Protein AF-A0A1Y2B8E2-F1 (afdb_monomer)

Structure (mmCIF, N/CA/C/O backbone):
data_AF-A0A1Y2B8E2-F1
#
_entry.id   AF-A0A1Y2B8E2-F1
#
loop_
_atom_site.group_PDB
_atom_site.id
_atom_site.type_symbol
_atom_site.label_atom_id
_atom_site.label_alt_id
_atom_site.label_comp_id
_atom_site.label_asym_id
_atom_site.label_entity_id
_atom_site.label_seq_id
_atom_site.pdbx_PDB_ins_code
_atom_site.Cartn_x
_atom_site.Cartn_y
_atom_site.Cartn_z
_atom_site.occupancy
_atom_site.B_iso_or_equiv
_atom_site.auth_seq_id
_atom_site.auth_comp_id
_atom_site.auth_asym_id
_atom_site.auth_atom_id
_atom_site.pdbx_PDB_model_num
ATOM 1 N N . MET A 1 1 ? 2.426 -4.483 -17.979 1.00 77.06 1 MET A N 1
ATOM 2 C CA . MET A 1 1 ? 3.827 -4.980 -17.983 1.00 77.06 1 MET A CA 1
ATOM 3 C C . MET A 1 1 ? 4.391 -4.950 -16.566 1.00 77.06 1 MET A C 1
ATOM 5 O O . MET A 1 1 ? 4.021 -4.059 -15.807 1.00 77.06 1 MET A O 1
ATOM 9 N N . ALA A 1 2 ? 5.244 -5.906 -16.192 1.00 77.62 2 ALA A N 1
ATOM 10 C CA . ALA A 1 2 ? 5.960 -5.897 -14.915 1.00 77.62 2 ALA A CA 1
ATOM 11 C C . ALA A 1 2 ? 7.406 -5.393 -15.076 1.00 77.62 2 ALA A C 1
ATOM 13 O O . ALA A 1 2 ? 8.174 -5.911 -15.887 1.00 77.62 2 ALA A O 1
ATOM 14 N N . VAL A 1 3 ? 7.791 -4.397 -14.280 1.00 85.12 3 VAL A N 1
ATOM 15 C CA . VAL A 1 3 ? 9.111 -3.753 -14.317 1.00 85.12 3 VAL A CA 1
ATOM 16 C C . VAL A 1 3 ? 9.899 -4.120 -13.065 1.00 85.12 3 VAL A C 1
ATOM 18 O O . VAL A 1 3 ? 9.362 -4.141 -11.959 1.00 85.12 3 VAL A O 1
ATOM 21 N N . ARG A 1 4 ? 11.190 -4.419 -13.224 1.00 84.62 4 ARG A N 1
ATOM 22 C CA . ARG A 1 4 ? 12.077 -4.726 -12.097 1.00 84.62 4 ARG A CA 1
ATOM 23 C C . ARG A 1 4 ? 12.836 -3.487 -11.648 1.00 84.62 4 ARG A C 1
ATOM 25 O O . ARG A 1 4 ? 13.385 -2.769 -12.480 1.00 84.62 4 ARG A O 1
ATOM 32 N N . THR A 1 5 ? 12.914 -3.265 -10.342 1.00 85.94 5 THR A N 1
ATOM 33 C CA . THR A 1 5 ? 13.646 -2.135 -9.757 1.00 85.94 5 THR A CA 1
ATOM 34 C C . THR A 1 5 ? 14.274 -2.508 -8.411 1.00 85.94 5 THR A C 1
ATOM 36 O O . THR A 1 5 ? 14.048 -3.600 -7.890 1.00 85.94 5 THR A O 1
ATOM 39 N N . GLN A 1 6 ? 15.127 -1.632 -7.879 1.00 84.88 6 GLN A N 1
ATOM 40 C CA . GLN A 1 6 ? 15.765 -1.771 -6.567 1.00 84.88 6 GLN A CA 1
ATOM 41 C C . GLN A 1 6 ? 15.902 -0.417 -5.877 1.00 84.88 6 GLN A C 1
ATOM 43 O O . GLN A 1 6 ? 16.178 0.595 -6.526 1.00 84.88 6 GLN A O 1
ATOM 48 N N . PHE A 1 7 ? 15.774 -0.411 -4.554 1.00 83.69 7 PHE A N 1
ATOM 49 C CA . PHE A 1 7 ? 15.960 0.770 -3.716 1.00 83.69 7 PHE A CA 1
ATOM 50 C C . PHE A 1 7 ? 17.224 0.615 -2.867 1.00 83.69 7 PHE A C 1
ATOM 52 O O . PHE A 1 7 ? 17.246 -0.221 -1.973 1.00 83.69 7 PHE A O 1
ATOM 59 N N . GLU A 1 8 ? 18.280 1.396 -3.124 1.00 80.50 8 GLU A N 1
ATOM 60 C CA . GLU A 1 8 ? 19.520 1.414 -2.313 1.00 80.50 8 GLU A CA 1
ATOM 61 C C . GLU A 1 8 ? 20.079 0.004 -1.962 1.00 80.50 8 GLU A C 1
ATOM 63 O O . GLU A 1 8 ? 20.574 -0.215 -0.859 1.00 80.50 8 GLU A O 1
ATOM 68 N N . ASN A 1 9 ? 20.020 -0.942 -2.916 1.00 82.88 9 ASN A N 1
ATOM 69 C CA . ASN A 1 9 ? 20.383 -2.376 -2.812 1.00 82.88 9 ASN A CA 1
ATOM 70 C C . ASN A 1 9 ? 19.353 -3.310 -2.149 1.00 82.88 9 ASN A C 1
ATOM 72 O O . ASN A 1 9 ? 19.646 -4.483 -1.930 1.00 82.88 9 ASN A O 1
ATOM 76 N N . SER A 1 10 ? 18.154 -2.827 -1.842 1.00 82.81 10 SER A N 1
ATOM 77 C CA . SER A 1 10 ? 17.026 -3.655 -1.420 1.00 82.81 10 SER A CA 1
ATOM 78 C C . SER A 1 10 ? 16.093 -3.949 -2.595 1.00 82.81 10 SER A C 1
ATOM 80 O O . SER A 1 10 ? 15.743 -3.060 -3.379 1.00 82.81 10 SER A O 1
ATOM 82 N N . ALA A 1 11 ? 15.661 -5.206 -2.684 1.00 82.56 11 ALA A N 1
ATOM 83 C CA . ALA A 1 11 ? 14.620 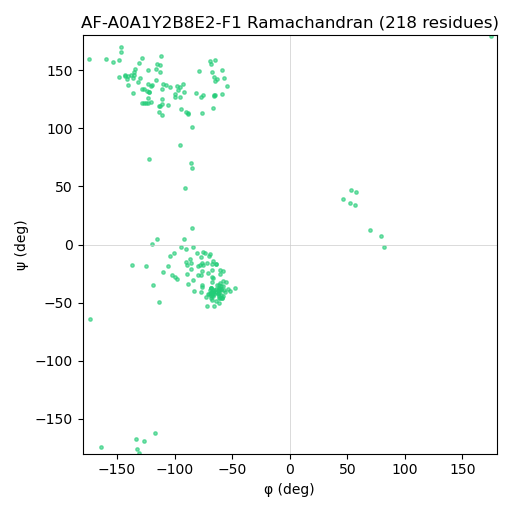-5.662 -3.599 1.00 82.56 11 ALA A CA 1
ATOM 84 C C . ALA A 1 11 ? 13.193 -5.438 -3.044 1.00 82.56 11 ALA A C 1
ATOM 86 O O . ALA A 1 11 ? 12.219 -5.710 -3.742 1.00 82.56 11 ALA A O 1
ATOM 87 N N . ASP A 1 12 ? 13.048 -4.911 -1.823 1.00 84.88 12 ASP A N 1
ATOM 88 C CA . ASP A 1 12 ? 11.760 -4.741 -1.141 1.00 84.88 12 ASP A CA 1
ATOM 89 C C . ASP A 1 12 ? 11.048 -3.436 -1.541 1.00 84.88 12 ASP A C 1
ATOM 91 O O . ASP A 1 12 ? 10.849 -2.518 -0.743 1.00 84.88 12 ASP A O 1
ATOM 95 N N . ILE A 1 13 ? 10.644 -3.343 -2.806 1.00 87.56 13 ILE A N 1
ATOM 96 C CA . ILE A 1 13 ? 10.073 -2.126 -3.407 1.00 87.56 13 ILE A CA 1
ATOM 97 C C . ILE A 1 13 ? 8.798 -1.643 -2.704 1.00 87.56 13 ILE A C 1
ATOM 99 O O . ILE A 1 13 ? 8.630 -0.441 -2.498 1.00 87.56 13 ILE A O 1
ATOM 103 N N . GLY A 1 14 ? 7.927 -2.554 -2.274 1.00 85.62 14 GLY A N 1
ATOM 104 C CA . GLY A 1 14 ? 6.689 -2.248 -1.548 1.00 85.62 14 GLY A CA 1
ATOM 105 C C . GLY A 1 14 ? 6.884 -1.729 -0.132 1.00 85.62 14 GLY A C 1
ATOM 106 O O . GLY A 1 14 ? 5.950 -1.197 0.465 1.00 85.62 14 GLY A O 1
ATOM 107 N N . VAL A 1 15 ? 8.107 -1.774 0.399 1.00 89.06 15 VAL A N 1
ATOM 108 C CA . VAL A 1 15 ? 8.435 -1.047 1.629 1.00 89.06 15 VAL A CA 1
ATOM 109 C C . VAL A 1 15 ? 8.614 0.448 1.358 1.00 89.06 15 VAL A C 1
ATOM 111 O O . VAL A 1 15 ? 8.232 1.278 2.187 1.00 89.06 15 VAL A O 1
ATOM 114 N N . PHE A 1 16 ? 9.155 0.798 0.192 1.00 91.00 16 PHE A N 1
ATOM 115 C CA . PHE A 1 16 ? 9.572 2.159 -0.157 1.00 91.00 16 PHE A CA 1
ATOM 116 C C . PHE A 1 16 ? 8.613 2.872 -1.113 1.00 91.00 16 PHE A C 1
ATOM 118 O O . PHE A 1 16 ? 8.751 4.074 -1.327 1.00 91.00 16 PHE A O 1
ATOM 125 N N . ALA A 1 17 ? 7.641 2.172 -1.688 1.00 91.38 17 ALA A N 1
ATOM 126 C CA . ALA A 1 17 ? 6.666 2.753 -2.597 1.00 91.38 17 ALA A CA 1
ATOM 127 C C . ALA A 1 17 ? 5.248 2.281 -2.272 1.00 91.38 17 ALA A C 1
ATOM 129 O O . ALA A 1 17 ? 5.036 1.170 -1.788 1.00 91.38 17 ALA A O 1
ATOM 130 N N . LYS A 1 18 ? 4.265 3.129 -2.577 1.00 92.88 18 LYS A N 1
ATOM 131 C CA . LYS A 1 18 ? 2.847 2.775 -2.585 1.00 92.88 18 LYS A CA 1
ATOM 132 C C . LYS A 1 18 ? 2.268 3.119 -3.944 1.00 92.88 18 LYS A C 1
ATOM 134 O O . LYS A 1 18 ? 2.321 4.272 -4.365 1.00 92.88 18 LYS A O 1
ATOM 139 N N . LEU A 1 19 ? 1.711 2.127 -4.621 1.00 91.88 19 LEU A N 1
ATOM 140 C CA . LEU A 1 19 ? 1.093 2.304 -5.926 1.00 91.88 19 LEU A CA 1
ATOM 141 C C . LEU A 1 19 ? -0.419 2.123 -5.806 1.00 91.88 19 LEU A C 1
ATOM 143 O O . LEU A 1 19 ? -0.878 1.172 -5.179 1.00 91.88 19 LEU A O 1
ATOM 147 N N . THR A 1 20 ? -1.173 3.040 -6.406 1.00 91.94 20 THR A N 1
ATOM 148 C CA . THR A 1 20 ? -2.630 2.951 -6.559 1.00 91.94 20 THR A CA 1
ATOM 149 C C . THR A 1 20 ? -3.013 3.239 -8.013 1.00 91.94 20 THR A C 1
ATOM 151 O O . THR A 1 20 ? -2.153 3.506 -8.858 1.00 91.94 20 THR A O 1
ATOM 154 N N . ASN A 1 21 ? -4.312 3.212 -8.309 1.00 88.44 21 ASN A N 1
ATOM 155 C CA . ASN A 1 21 ? -4.845 3.573 -9.621 1.00 88.44 21 ASN A CA 1
ATOM 156 C C . ASN A 1 21 ? -4.896 5.093 -9.882 1.00 88.44 21 ASN A C 1
ATOM 158 O O . ASN A 1 21 ? -5.167 5.497 -11.005 1.00 88.44 21 ASN A O 1
ATOM 162 N N . THR A 1 22 ? -4.687 5.965 -8.891 1.00 89.44 22 THR A N 1
ATOM 163 C CA . THR A 1 22 ? -4.777 7.430 -9.107 1.00 89.44 22 THR A CA 1
ATOM 164 C C . THR A 1 22 ? -3.538 8.197 -8.689 1.00 89.44 22 THR A C 1
ATOM 166 O O . THR A 1 22 ? -3.360 9.328 -9.128 1.00 89.44 22 THR A O 1
ATOM 169 N N . TYR A 1 23 ? -2.678 7.615 -7.860 1.00 92.94 23 TYR A N 1
ATOM 170 C CA . TYR A 1 23 ? -1.433 8.233 -7.422 1.00 92.94 23 TYR A CA 1
ATOM 171 C C . TYR A 1 23 ? -0.391 7.177 -7.058 1.00 92.94 23 TYR A C 1
ATOM 173 O O . TYR A 1 23 ? -0.711 6.038 -6.701 1.00 92.94 23 TYR A O 1
ATOM 181 N N . CYS A 1 24 ? 0.874 7.576 -7.101 1.00 92.88 24 CYS A N 1
ATOM 182 C CA . CYS A 1 24 ? 1.982 6.782 -6.602 1.00 92.88 24 CYS A CA 1
ATOM 183 C C . CYS A 1 24 ? 2.762 7.592 -5.566 1.00 92.88 24 CYS A C 1
ATOM 185 O O . CYS A 1 24 ? 3.091 8.752 -5.794 1.00 92.88 24 CYS A O 1
ATOM 187 N N . LEU A 1 25 ? 3.054 6.984 -4.421 1.00 92.88 25 LEU A N 1
ATOM 188 C CA . LEU A 1 25 ? 3.949 7.541 -3.417 1.00 92.88 25 LEU A CA 1
ATOM 189 C C . LEU A 1 25 ? 5.279 6.803 -3.494 1.00 92.88 25 LEU A C 1
ATOM 191 O O . LEU A 1 25 ? 5.303 5.572 -3.534 1.00 92.88 25 LEU A O 1
ATOM 195 N N . THR A 1 26 ? 6.381 7.537 -3.446 1.00 91.94 26 THR A N 1
ATOM 196 C CA . THR A 1 26 ? 7.730 6.966 -3.391 1.00 91.94 26 THR A CA 1
ATOM 197 C C . THR A 1 26 ? 8.541 7.634 -2.279 1.00 91.94 26 THR A C 1
ATOM 199 O O . THR A 1 26 ? 8.420 8.831 -2.006 1.00 91.94 26 THR A O 1
ATOM 202 N N . ALA A 1 27 ? 9.324 6.829 -1.564 1.00 91.31 27 ALA A N 1
ATOM 203 C CA . ALA A 1 27 ? 10.158 7.275 -0.456 1.00 91.31 27 ALA A CA 1
ATOM 204 C C . ALA A 1 27 ? 11.285 8.171 -0.940 1.00 91.31 27 ALA A C 1
ATOM 206 O O . ALA A 1 27 ? 11.819 7.887 -2.001 1.00 91.31 27 ALA A O 1
ATOM 207 N N . LEU A 1 28 ? 11.737 9.143 -0.140 1.00 87.50 28 LEU A N 1
ATOM 208 C CA . LEU A 1 28 ? 12.987 9.876 -0.399 1.00 87.50 28 LEU A CA 1
ATOM 209 C C . LEU A 1 28 ? 14.219 8.932 -0.449 1.00 87.50 28 LEU A C 1
ATOM 211 O O . LEU A 1 28 ? 14.431 8.128 0.456 1.00 87.50 28 LEU A O 1
ATOM 215 N N . ALA A 1 29 ? 15.034 9.038 -1.495 1.00 77.69 29 ALA A N 1
ATOM 216 C CA . ALA A 1 29 ? 16.092 8.127 -1.905 1.00 77.69 29 ALA A CA 1
ATOM 217 C C . ALA A 1 29 ? 17.290 8.958 -2.333 1.00 77.69 29 ALA A C 1
ATOM 219 O O . ALA A 1 29 ? 17.152 10.027 -2.933 1.00 77.69 29 ALA A O 1
ATOM 220 N N . SER A 1 30 ? 18.477 8.434 -2.062 1.00 72.38 30 SER A N 1
ATOM 221 C CA . SER A 1 30 ? 19.725 9.134 -2.368 1.00 72.38 30 SER A CA 1
ATOM 222 C C . SER A 1 30 ? 20.064 9.096 -3.864 1.00 72.38 30 SER A C 1
ATOM 224 O O . SER A 1 30 ? 20.882 9.881 -4.337 1.00 72.38 30 SER A O 1
ATOM 226 N N . SER A 1 31 ? 19.449 8.176 -4.616 1.00 75.69 31 SER A N 1
ATOM 227 C CA . SER A 1 31 ? 19.695 7.952 -6.042 1.00 75.69 31 SER A CA 1
ATOM 228 C C . SER A 1 31 ? 18.436 8.169 -6.876 1.00 75.69 31 SER A C 1
ATOM 230 O O . SER A 1 31 ? 17.379 7.639 -6.535 1.00 75.69 31 SER A O 1
ATOM 232 N N . SER A 1 32 ? 18.574 8.832 -8.026 1.00 76.69 32 SER A N 1
ATOM 233 C CA . SER A 1 32 ? 17.469 9.045 -8.970 1.00 76.69 32 SER A CA 1
ATOM 234 C C . SER A 1 32 ? 16.980 7.760 -9.642 1.00 76.69 32 SER A C 1
ATOM 236 O O . SER A 1 32 ? 15.834 7.707 -10.064 1.00 76.69 32 SER A O 1
ATOM 238 N N . ASN A 1 33 ? 17.813 6.712 -9.695 1.00 82.00 33 ASN A N 1
ATOM 239 C CA . ASN A 1 33 ? 17.516 5.458 -10.398 1.00 82.00 33 ASN A CA 1
ATOM 240 C C . ASN A 1 33 ? 16.165 4.848 -10.013 1.00 82.00 33 ASN A C 1
ATOM 242 O O . ASN A 1 33 ? 15.461 4.346 -10.881 1.00 82.00 33 ASN A O 1
ATOM 246 N N . PHE A 1 34 ? 15.807 4.893 -8.728 1.00 82.31 34 PHE A N 1
ATOM 247 C CA . PHE A 1 34 ? 14.543 4.338 -8.257 1.00 82.31 34 PHE A CA 1
ATOM 248 C C . PHE A 1 34 ? 13.357 5.114 -8.834 1.00 82.31 34 PHE A C 1
ATOM 250 O O . PHE A 1 34 ? 12.502 4.524 -9.484 1.00 82.31 34 PHE A O 1
ATOM 257 N N . TYR A 1 35 ? 13.340 6.438 -8.679 1.00 82.69 35 TYR A N 1
ATOM 258 C CA . TYR A 1 35 ? 12.236 7.276 -9.155 1.00 82.69 35 TYR A CA 1
ATOM 259 C C . TYR A 1 35 ? 12.141 7.351 -10.657 1.00 82.69 35 TYR A C 1
ATOM 261 O O . TYR A 1 35 ? 11.036 7.329 -11.174 1.00 82.69 35 TYR A O 1
ATOM 269 N N . SER A 1 36 ? 13.275 7.392 -11.359 1.00 86.38 36 SER A N 1
ATOM 270 C CA . SER A 1 36 ? 13.279 7.462 -12.817 1.00 86.38 36 SER A CA 1
ATOM 271 C C . SER A 1 36 ? 12.544 6.276 -13.439 1.00 86.38 36 SER A C 1
ATOM 273 O O . SER A 1 36 ? 11.917 6.447 -14.475 1.00 86.38 36 SER A O 1
ATOM 275 N N . VAL A 1 37 ? 12.561 5.100 -12.798 1.00 88.56 37 VAL A N 1
ATOM 276 C CA . VAL A 1 37 ? 11.788 3.931 -13.247 1.00 88.56 37 VAL A CA 1
ATOM 277 C C . VAL A 1 37 ? 10.283 4.137 -13.048 1.00 88.56 37 VAL A C 1
ATOM 279 O O . VAL A 1 37 ? 9.506 3.818 -13.942 1.00 88.56 37 VAL A O 1
ATOM 282 N N . PHE A 1 38 ? 9.859 4.697 -11.911 1.00 87.38 38 PHE A N 1
ATOM 283 C CA . PHE A 1 38 ? 8.446 5.012 -11.675 1.00 87.38 38 PHE A CA 1
ATOM 284 C C . PHE A 1 38 ? 7.965 6.145 -12.584 1.00 87.38 38 PHE A C 1
ATOM 286 O O . PHE A 1 38 ? 6.919 6.023 -13.205 1.00 87.38 38 PHE A O 1
ATOM 293 N N . GLU A 1 39 ? 8.728 7.229 -12.704 1.00 87.12 39 GLU A N 1
ATOM 294 C CA . GLU A 1 39 ? 8.391 8.372 -13.552 1.00 87.12 39 GLU A CA 1
ATOM 295 C C . GLU A 1 39 ? 8.346 7.988 -15.033 1.00 87.12 39 GLU A C 1
ATOM 297 O O . GLU A 1 39 ? 7.420 8.404 -15.723 1.00 87.12 39 GLU A O 1
ATOM 302 N N . ALA A 1 40 ? 9.275 7.160 -15.522 1.00 88.12 40 ALA A N 1
ATOM 303 C CA . ALA A 1 40 ? 9.280 6.724 -16.920 1.00 88.12 40 ALA A CA 1
ATOM 304 C C . ALA A 1 40 ? 7.982 6.010 -17.326 1.00 88.12 40 ALA A C 1
ATOM 306 O O . ALA A 1 40 ? 7.522 6.177 -18.450 1.00 88.12 40 ALA A O 1
ATOM 307 N N . GLU A 1 41 ? 7.385 5.246 -16.411 1.00 85.81 41 GLU A N 1
ATOM 308 C CA . GLU A 1 41 ? 6.190 4.449 -16.696 1.00 85.81 41 GLU A CA 1
ATOM 309 C C . GLU A 1 41 ? 4.880 5.130 -16.266 1.00 85.81 41 GLU A C 1
ATOM 311 O O . GLU A 1 41 ? 3.825 4.875 -16.849 1.00 85.81 41 GLU A O 1
ATOM 316 N N . LEU A 1 42 ? 4.920 5.969 -15.224 1.00 86.31 42 LEU A N 1
ATOM 317 C CA . LEU A 1 42 ? 3.724 6.508 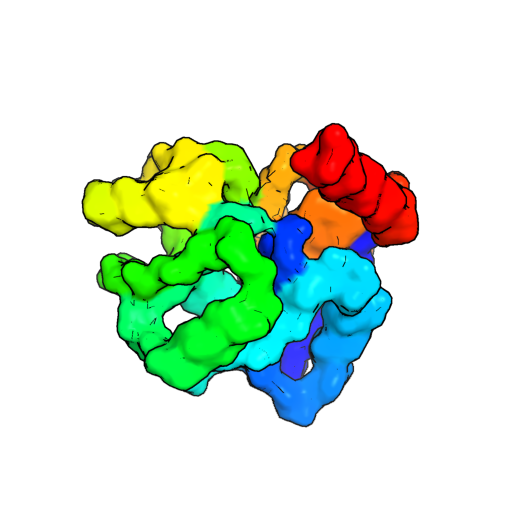-14.570 1.00 86.31 42 LEU A CA 1
ATOM 318 C C . LEU A 1 42 ? 3.493 7.999 -14.800 1.00 86.31 42 LEU A C 1
ATOM 320 O O . LEU A 1 42 ? 2.348 8.426 -14.667 1.00 86.31 42 LEU A O 1
ATOM 324 N N . SER A 1 43 ? 4.524 8.790 -15.119 1.00 80.06 43 SER A N 1
ATOM 325 C CA . SER A 1 43 ? 4.425 10.264 -15.106 1.00 80.06 43 SER A CA 1
ATOM 326 C C . SER A 1 43 ? 3.379 10.832 -16.068 1.00 80.06 43 SER A C 1
ATOM 328 O O . SER A 1 43 ? 2.845 11.911 -15.821 1.00 80.06 43 SER A O 1
ATOM 330 N N . GLU A 1 44 ? 3.044 10.102 -17.134 1.00 80.75 44 GLU A N 1
ATOM 331 C CA . GLU A 1 44 ? 2.001 10.492 -18.087 1.00 80.75 44 GLU A CA 1
ATOM 332 C C . GLU A 1 44 ? 0.573 10.197 -17.586 1.00 80.75 44 GLU A C 1
ATOM 334 O O . GLU A 1 44 ? -0.383 10.767 -18.111 1.00 80.75 44 GLU A O 1
ATOM 339 N N . VAL A 1 45 ? 0.412 9.318 -16.586 1.00 83.50 45 VAL A N 1
ATOM 340 C CA . VAL A 1 45 ? -0.894 8.776 -16.152 1.00 83.50 45 VAL A CA 1
ATOM 341 C C . VAL A 1 45 ? -1.275 9.224 -14.749 1.00 83.50 45 VAL A C 1
ATOM 343 O O . VAL A 1 45 ? -2.401 9.665 -14.525 1.00 83.50 45 VAL A O 1
ATOM 346 N N . ILE A 1 46 ? -0.354 9.089 -13.791 1.00 89.31 46 ILE A N 1
ATOM 347 C CA . ILE A 1 46 ? -0.600 9.369 -12.376 1.00 89.31 46 ILE A CA 1
ATOM 348 C C . ILE A 1 46 ? 0.556 10.175 -11.770 1.00 89.31 46 ILE A C 1
ATOM 350 O O . ILE A 1 46 ? 1.717 9.959 -12.122 1.00 89.31 46 ILE A O 1
ATOM 354 N N . PRO A 1 47 ? 0.275 11.084 -10.820 1.00 90.94 47 PRO A N 1
ATOM 355 C CA . PRO A 1 47 ? 1.319 11.811 -10.117 1.00 90.94 47 PRO A CA 1
ATOM 356 C C . PRO A 1 47 ? 2.165 10.857 -9.265 1.00 90.94 47 PRO A C 1
ATOM 358 O O . PRO A 1 47 ? 1.638 10.095 -8.446 1.00 90.94 47 PRO A O 1
ATOM 361 N N . VAL A 1 48 ? 3.484 10.940 -9.441 1.00 90.50 48 VAL A N 1
ATOM 362 C CA . VAL A 1 48 ? 4.482 10.302 -8.575 1.00 90.50 48 VAL A CA 1
ATOM 363 C C . VAL A 1 48 ? 4.922 11.328 -7.534 1.00 90.50 48 VAL A C 1
ATOM 365 O O . VAL A 1 48 ? 5.462 12.380 -7.870 1.00 90.50 48 VAL A O 1
ATOM 368 N N . ILE A 1 49 ? 4.645 11.048 -6.262 1.00 92.06 49 ILE A N 1
ATOM 369 C CA . ILE A 1 49 ? 4.837 11.984 -5.153 1.00 9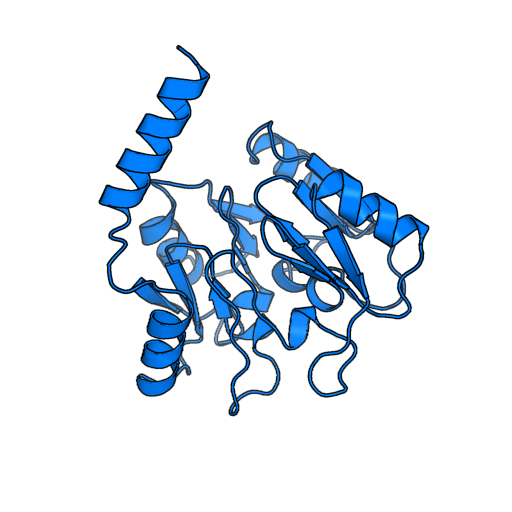2.06 49 ILE A CA 1
ATOM 370 C C . ILE A 1 49 ? 5.973 11.485 -4.267 1.00 92.06 49 ILE A C 1
ATOM 372 O O . ILE A 1 49 ? 5.903 10.400 -3.685 1.00 92.06 49 ILE A O 1
ATOM 376 N N . HIS A 1 50 ? 7.000 12.318 -4.136 1.00 91.88 50 HIS A N 1
ATOM 377 C CA . HIS A 1 50 ? 8.175 12.061 -3.315 1.00 91.88 50 HIS A CA 1
ATOM 378 C C . HIS A 1 50 ? 7.938 12.548 -1.892 1.00 91.88 50 HIS A C 1
ATOM 380 O O . HIS A 1 50 ? 7.840 13.750 -1.652 1.00 91.88 50 HIS A O 1
ATOM 386 N N . THR A 1 51 ? 7.854 11.634 -0.929 1.00 92.50 51 THR A N 1
ATOM 387 C CA . THR A 1 51 ? 7.531 12.021 0.445 1.00 92.50 51 THR A CA 1
ATOM 388 C C . THR A 1 51 ? 8.211 11.145 1.488 1.00 92.50 51 THR A C 1
ATOM 390 O O . THR A 1 51 ? 8.740 10.067 1.203 1.00 92.50 51 THR A O 1
ATOM 393 N N . THR A 1 52 ? 8.192 11.629 2.722 1.00 93.81 52 THR A N 1
ATOM 394 C CA . THR A 1 52 ? 8.459 10.840 3.920 1.00 93.81 52 THR A CA 1
ATOM 395 C C . THR A 1 52 ? 7.175 10.735 4.718 1.00 93.81 52 THR A C 1
ATOM 397 O O . THR A 1 52 ? 6.288 11.580 4.613 1.00 93.81 52 THR A O 1
ATOM 400 N N . ILE A 1 53 ? 7.065 9.676 5.511 1.00 92.56 53 ILE A N 1
ATOM 401 C CA . ILE A 1 53 ? 5.965 9.517 6.457 1.00 92.56 53 ILE A CA 1
ATOM 402 C C . ILE A 1 53 ? 6.587 9.338 7.833 1.00 92.56 53 ILE A C 1
ATOM 404 O O . ILE A 1 53 ? 7.403 8.430 8.034 1.00 92.56 53 ILE A O 1
ATOM 408 N N . ALA A 1 54 ? 6.231 10.228 8.760 1.00 90.94 54 ALA A N 1
ATOM 409 C CA . ALA A 1 54 ? 6.799 10.276 10.105 1.00 90.94 54 ALA A CA 1
ATOM 410 C C . ALA A 1 54 ? 8.336 10.424 10.098 1.00 90.94 54 ALA A C 1
ATOM 412 O O . ALA A 1 54 ? 9.031 9.838 10.929 1.00 90.94 54 ALA A O 1
ATOM 413 N N . GLY A 1 55 ? 8.885 11.155 9.119 1.00 89.62 55 GLY A N 1
ATOM 414 C CA . GLY A 1 55 ? 10.330 11.328 8.941 1.00 89.62 55 GLY A CA 1
ATOM 415 C C . GLY A 1 55 ? 11.071 10.066 8.483 1.00 89.62 55 GLY A C 1
ATOM 416 O O . GLY A 1 55 ? 12.300 10.021 8.528 1.00 89.62 55 GLY A O 1
ATOM 417 N N . THR A 1 56 ? 10.350 9.030 8.047 1.00 91.31 56 THR A N 1
ATOM 418 C CA . THR A 1 56 ? 10.940 7.770 7.585 1.00 91.31 56 THR A CA 1
ATOM 419 C C . THR A 1 56 ? 10.744 7.551 6.086 1.00 91.31 56 THR A C 1
ATOM 421 O O . THR A 1 56 ? 9.882 8.151 5.441 1.00 91.31 56 THR A O 1
ATOM 424 N N . ARG A 1 57 ? 11.557 6.642 5.538 1.00 90.56 57 ARG A N 1
ATOM 425 C CA . ARG A 1 57 ? 11.552 6.242 4.123 1.00 90.56 57 ARG A CA 1
ATOM 426 C C . ARG A 1 57 ? 10.699 4.997 3.851 1.00 90.56 57 ARG A C 1
ATOM 428 O O . ARG A 1 57 ? 10.575 4.580 2.713 1.00 90.56 57 ARG A O 1
ATOM 435 N N . ILE A 1 58 ? 10.095 4.385 4.865 1.00 91.44 58 ILE A N 1
ATOM 436 C CA . ILE A 1 58 ? 9.337 3.128 4.718 1.00 91.44 58 ILE A CA 1
ATOM 437 C C . ILE A 1 58 ? 7.855 3.390 4.420 1.00 91.44 58 ILE A C 1
ATOM 439 O O . ILE A 1 58 ? 6.955 2.857 5.074 1.00 91.44 58 ILE A O 1
ATOM 443 N N . ILE A 1 59 ? 7.596 4.271 3.453 1.00 92.44 59 ILE A N 1
ATOM 444 C CA . ILE A 1 59 ? 6.258 4.815 3.219 1.00 92.44 59 ILE A CA 1
ATOM 445 C C . ILE A 1 59 ? 5.237 3.731 2.856 1.00 92.44 59 ILE A C 1
ATOM 447 O O . ILE A 1 59 ? 4.118 3.787 3.350 1.00 92.44 59 ILE A O 1
ATOM 451 N N . GLY A 1 60 ? 5.623 2.707 2.087 1.00 89.50 60 GLY A N 1
ATOM 452 C CA . GLY A 1 60 ? 4.701 1.687 1.585 1.00 89.50 60 GLY A CA 1
ATOM 453 C C . GLY A 1 60 ? 4.142 0.799 2.695 1.00 89.50 60 GLY A C 1
ATOM 454 O O . GLY A 1 60 ? 2.996 0.353 2.617 1.00 89.50 60 GLY A O 1
ATOM 455 N N . ARG A 1 61 ? 4.910 0.634 3.783 1.00 90.50 61 ARG A N 1
ATOM 456 C CA . ARG A 1 61 ? 4.457 -0.045 5.006 1.00 90.50 61 ARG A CA 1
ATOM 457 C C . ARG A 1 61 ? 3.697 0.852 5.958 1.00 90.50 61 ARG A C 1
ATOM 459 O O . ARG A 1 61 ? 2.853 0.363 6.702 1.00 90.50 61 ARG A O 1
ATOM 466 N N . LEU A 1 62 ? 4.015 2.141 5.988 1.00 93.06 62 LEU A N 1
ATOM 467 C CA . LEU A 1 62 ? 3.360 3.074 6.897 1.00 93.06 62 LEU A CA 1
ATOM 468 C C . LEU A 1 62 ? 1.995 3.526 6.395 1.00 93.06 62 LEU A C 1
ATOM 470 O O . LEU A 1 62 ? 1.157 3.858 7.226 1.00 93.06 62 LEU A O 1
ATOM 474 N N . CYS A 1 63 ? 1.754 3.516 5.083 1.00 92.88 63 CYS A N 1
ATOM 475 C CA . CYS A 1 63 ? 0.488 3.944 4.505 1.00 92.88 63 CYS A CA 1
ATOM 476 C C . CYS A 1 63 ? -0.273 2.819 3.789 1.00 92.88 63 CYS A C 1
ATOM 478 O O . CYS A 1 63 ? 0.280 1.867 3.226 1.00 92.88 63 CYS A O 1
ATOM 480 N N . ALA A 1 64 ? -1.593 2.963 3.785 1.00 93.12 64 ALA A N 1
ATOM 481 C CA . ALA A 1 64 ? -2.511 2.152 3.002 1.00 93.12 64 ALA A CA 1
ATOM 482 C C . ALA A 1 64 ? -3.452 3.086 2.247 1.00 93.12 64 ALA A C 1
ATOM 484 O O . ALA A 1 64 ? -3.805 4.147 2.752 1.00 93.12 64 ALA A O 1
ATOM 485 N N . GLY A 1 65 ? -3.824 2.739 1.023 1.00 93.06 65 GLY A N 1
ATOM 486 C CA . GLY A 1 65 ? -4.651 3.617 0.214 1.00 93.06 65 GLY A CA 1
ATOM 487 C C . GLY A 1 65 ? -5.069 2.968 -1.088 1.00 93.06 65 GLY A C 1
ATOM 488 O O . GLY A 1 65 ? -4.440 2.012 -1.544 1.00 93.06 65 GLY A O 1
ATOM 489 N N . ASN A 1 66 ? -6.131 3.512 -1.656 1.00 93.00 66 ASN A N 1
ATOM 490 C CA . ASN A 1 66 ? -6.714 3.110 -2.926 1.00 93.00 66 ASN A CA 1
ATOM 491 C C . ASN A 1 66 ? -6.990 4.364 -3.770 1.00 93.00 66 ASN A C 1
ATOM 493 O O . ASN A 1 66 ? -6.535 5.457 -3.433 1.00 93.00 66 ASN A O 1
ATOM 497 N N . ARG A 1 67 ? -7.757 4.250 -4.859 1.00 91.62 67 ARG A N 1
ATOM 498 C CA . ARG A 1 67 ? -8.054 5.418 -5.703 1.00 91.62 67 ARG A CA 1
ATOM 499 C C . ARG A 1 67 ? -8.800 6.561 -4.995 1.00 91.62 67 ARG A C 1
ATOM 501 O O . ARG A 1 67 ? -8.789 7.683 -5.507 1.00 91.62 67 ARG A O 1
ATOM 508 N N . HIS A 1 68 ? -9.497 6.267 -3.895 1.00 92.56 68 HIS A N 1
ATOM 509 C CA . HIS A 1 68 ? -10.421 7.165 -3.199 1.00 92.56 68 HIS A CA 1
ATOM 510 C C . HIS A 1 68 ? -9.809 7.828 -1.966 1.00 92.56 68 HIS A C 1
ATOM 512 O O . HIS A 1 68 ? -10.211 8.939 -1.619 1.00 92.56 68 HIS A O 1
ATOM 518 N N . GLY A 1 69 ? -8.841 7.185 -1.315 1.00 93.88 69 GLY A N 1
ATOM 519 C CA . GLY A 1 69 ? -8.279 7.705 -0.079 1.00 93.88 69 GLY A CA 1
ATOM 520 C C . GLY A 1 69 ? -6.908 7.149 0.277 1.00 93.88 69 GLY A C 1
ATOM 521 O O . GLY A 1 69 ? -6.500 6.081 -0.176 1.00 93.88 69 GLY A O 1
ATOM 522 N N . LEU A 1 70 ? -6.215 7.898 1.131 1.00 95.50 70 LEU A N 1
ATOM 523 C CA . LEU A 1 70 ? -4.907 7.584 1.681 1.00 95.50 70 LEU A CA 1
ATOM 524 C C . LEU A 1 70 ? -4.955 7.665 3.209 1.00 95.50 70 LEU A C 1
ATOM 526 O O . LEU A 1 70 ? -5.220 8.718 3.793 1.00 95.50 70 LEU A O 1
ATOM 530 N N . LEU A 1 71 ? -4.621 6.555 3.852 1.00 94.88 71 LEU A N 1
ATOM 531 C CA . LEU A 1 71 ? -4.465 6.439 5.292 1.00 94.88 71 LEU A CA 1
ATOM 532 C C . LEU A 1 71 ? -2.995 6.611 5.656 1.00 94.88 71 LEU A C 1
ATOM 534 O O . LEU A 1 71 ? -2.119 5.912 5.135 1.00 94.88 71 LEU A O 1
ATOM 538 N N . VAL A 1 72 ? -2.735 7.535 6.572 1.00 94.81 72 VAL A N 1
ATOM 539 C CA . VAL A 1 72 ? -1.400 7.826 7.098 1.00 94.81 72 VAL A CA 1
ATOM 540 C C . VAL A 1 72 ? -1.395 7.669 8.621 1.00 94.81 72 VAL A C 1
ATOM 542 O O . VAL A 1 72 ? -2.424 7.892 9.261 1.00 94.81 72 VAL A O 1
ATOM 545 N N . PRO A 1 73 ? -0.267 7.289 9.242 1.00 94.62 73 PRO A N 1
ATOM 546 C CA . PRO A 1 73 ? -0.210 7.126 10.687 1.00 94.62 73 PRO A CA 1
ATOM 547 C C . PRO A 1 73 ? -0.340 8.479 11.397 1.00 94.62 73 PRO A C 1
ATOM 549 O O . PRO A 1 73 ? 0.030 9.526 10.851 1.00 94.62 73 PRO A O 1
ATOM 552 N N . SER A 1 74 ? -0.801 8.461 12.647 1.00 92.69 74 SER A N 1
ATOM 553 C CA . SER A 1 74 ? -0.900 9.651 13.509 1.00 92.69 74 SER A CA 1
ATOM 554 C C . SER A 1 74 ? 0.440 10.371 13.731 1.00 92.69 74 SER A C 1
ATOM 556 O O . SER A 1 74 ? 0.456 11.571 13.990 1.00 92.69 74 SER A O 1
ATOM 558 N N . THR A 1 75 ? 1.565 9.671 13.558 1.00 93.44 75 THR A N 1
ATOM 559 C CA . THR A 1 75 ? 2.934 10.205 13.651 1.00 93.44 75 THR A CA 1
ATOM 560 C C . THR A 1 75 ? 3.372 11.038 12.440 1.00 93.44 75 THR A C 1
ATOM 562 O O . THR A 1 75 ? 4.453 11.626 12.462 1.00 93.44 75 THR A O 1
ATOM 565 N N . THR A 1 76 ? 2.560 11.103 11.382 1.00 94.44 76 THR A N 1
ATOM 566 C CA . THR A 1 76 ? 2.854 11.898 10.180 1.00 94.44 76 THR A CA 1
ATOM 567 C C . THR A 1 76 ? 2.849 13.386 10.507 1.00 94.44 76 THR A C 1
ATOM 569 O O . THR A 1 76 ? 1.869 13.903 11.045 1.00 94.44 76 THR A O 1
ATOM 572 N N . THR A 1 77 ? 3.905 14.104 10.128 1.00 95.19 77 THR A N 1
ATOM 573 C CA . THR A 1 77 ? 4.033 15.537 10.425 1.00 95.19 77 THR A CA 1
ATOM 574 C C . THR A 1 77 ? 3.033 16.379 9.624 1.00 95.19 77 THR A C 1
ATOM 576 O O . THR A 1 77 ? 2.526 15.963 8.580 1.00 95.19 77 THR A O 1
ATOM 579 N N . ASP A 1 78 ? 2.726 17.590 10.094 1.00 93.81 78 ASP A N 1
ATOM 580 C CA . ASP A 1 78 ? 1.835 18.508 9.365 1.00 93.81 78 ASP A CA 1
ATOM 581 C C . ASP A 1 78 ? 2.447 18.996 8.047 1.00 93.81 78 ASP A C 1
ATOM 583 O O . ASP A 1 78 ? 1.719 19.237 7.087 1.00 93.81 78 ASP A O 1
ATOM 587 N N . GLN A 1 79 ? 3.779 19.082 7.971 1.00 94.19 79 GLN A N 1
ATOM 588 C CA . GLN A 1 79 ? 4.488 19.435 6.739 1.00 94.19 79 GLN A CA 1
ATOM 589 C C . GLN A 1 79 ? 4.341 18.344 5.672 1.00 94.19 79 GLN A C 1
ATOM 591 O O . GLN A 1 79 ? 3.985 18.653 4.535 1.00 94.19 79 GLN A O 1
ATOM 596 N N . GLU A 1 80 ? 4.553 17.076 6.041 1.00 94.44 80 GLU A N 1
ATOM 597 C CA . GLU A 1 80 ? 4.337 15.928 5.146 1.00 94.44 80 GLU A CA 1
ATOM 598 C C . GLU A 1 80 ? 2.878 15.867 4.686 1.00 94.44 80 GLU A C 1
ATOM 600 O O . GLU A 1 80 ? 2.596 15.705 3.500 1.00 94.44 80 GLU A O 1
ATOM 605 N N . LEU A 1 81 ? 1.935 16.075 5.609 1.00 93.25 81 LEU A N 1
ATOM 606 C CA . LEU A 1 81 ? 0.516 16.024 5.284 1.00 93.25 81 LEU A CA 1
ATOM 607 C C . LEU A 1 81 ? 0.102 17.169 4.349 1.00 93.25 81 LEU A C 1
ATOM 609 O O . LEU A 1 81 ? -0.645 16.945 3.396 1.00 93.25 81 LEU A O 1
ATOM 613 N N . GLN A 1 82 ? 0.610 18.384 4.566 1.00 93.81 82 GLN A N 1
ATOM 614 C CA . GLN A 1 82 ? 0.361 19.502 3.657 1.00 93.81 82 GLN A CA 1
ATOM 615 C C . GLN A 1 82 ? 0.973 19.253 2.273 1.00 93.81 82 GLN A C 1
ATOM 617 O O . GLN A 1 82 ? 0.343 19.560 1.262 1.00 93.81 82 GLN A O 1
ATOM 622 N N . HIS A 1 83 ? 2.171 18.667 2.212 1.00 94.12 83 HIS A N 1
ATOM 623 C CA . HIS A 1 83 ? 2.803 18.287 0.952 1.00 94.12 83 HIS A CA 1
ATOM 624 C C . HIS A 1 83 ? 1.964 17.259 0.177 1.00 94.12 83 HIS A C 1
ATOM 626 O O . HIS A 1 83 ? 1.729 17.437 -1.021 1.00 94.12 83 HIS A O 1
ATOM 632 N N . LEU A 1 84 ? 1.445 16.238 0.867 1.00 93.44 84 LEU A N 1
ATOM 633 C CA . LEU A 1 84 ? 0.535 15.251 0.287 1.00 93.44 84 LEU A CA 1
ATOM 634 C C . LEU A 1 84 ? -0.752 15.902 -0.229 1.00 93.44 84 LEU A C 1
ATOM 636 O O . LEU A 1 84 ? -1.133 15.656 -1.367 1.00 93.44 84 LEU A O 1
ATOM 640 N N . ARG A 1 85 ? -1.383 16.787 0.553 1.00 91.50 85 ARG A N 1
ATOM 641 C CA . ARG A 1 85 ? -2.597 17.517 0.135 1.00 91.50 85 ARG A CA 1
ATOM 642 C C . ARG A 1 85 ? -2.391 18.376 -1.109 1.00 91.50 85 ARG A C 1
ATOM 644 O O . ARG A 1 85 ? -3.311 18.509 -1.904 1.00 91.50 85 ARG A O 1
ATOM 651 N N . ASN A 1 86 ? -1.210 18.967 -1.263 1.00 93.19 86 ASN A N 1
ATOM 652 C CA . ASN A 1 86 ? -0.898 19.806 -2.418 1.00 93.19 86 ASN A CA 1
ATOM 653 C C . ASN A 1 86 ? -0.606 18.984 -3.683 1.00 93.19 86 ASN A C 1
ATOM 655 O O . ASN A 1 86 ? -0.766 19.501 -4.785 1.00 93.19 86 ASN A O 1
ATOM 659 N N . SER A 1 87 ? -0.138 17.743 -3.521 1.00 92.62 87 SER A N 1
ATOM 660 C CA . SER A 1 87 ? 0.352 16.907 -4.625 1.00 92.62 87 SER A CA 1
ATOM 661 C C . SER A 1 87 ? -0.659 15.845 -5.069 1.00 92.62 87 SER A C 1
ATOM 663 O O . SER A 1 87 ? -0.618 15.398 -6.213 1.00 92.62 87 SER A O 1
ATOM 665 N N . LEU A 1 88 ? -1.556 15.420 -4.175 1.00 92.00 88 LEU A N 1
ATOM 666 C CA . LEU A 1 88 ? -2.591 14.435 -4.472 1.00 92.00 88 LEU A CA 1
ATOM 667 C C . LEU A 1 88 ? -3.774 15.062 -5.225 1.00 92.00 88 LEU A C 1
ATOM 669 O O . LEU A 1 88 ? -4.118 16.223 -4.989 1.00 92.00 88 LEU A O 1
ATOM 673 N N . PRO A 1 89 ? -4.453 14.288 -6.092 1.00 90.38 89 PRO A N 1
ATOM 674 C CA . PRO A 1 89 ? -5.702 14.721 -6.702 1.00 90.38 89 PRO A CA 1
ATOM 675 C C . PRO A 1 89 ? -6.758 15.072 -5.635 1.00 90.38 89 PRO A C 1
ATOM 677 O O . PRO A 1 89 ? -6.874 14.356 -4.639 1.00 90.38 89 PRO A O 1
ATOM 680 N N . PRO A 1 90 ? -7.600 16.099 -5.853 1.00 84.56 90 PRO A N 1
ATOM 681 C CA . PRO A 1 90 ? -8.545 16.602 -4.845 1.00 84.56 90 PRO A CA 1
ATOM 682 C C . PRO A 1 90 ? -9.628 15.590 -4.438 1.00 84.56 90 PRO A C 1
ATOM 684 O O . PRO A 1 90 ? -10.284 15.755 -3.416 1.00 84.56 90 PRO A O 1
ATOM 687 N N . GLN A 1 91 ? -9.818 14.541 -5.238 1.00 88.75 91 GLN A N 1
ATOM 688 C CA . GLN A 1 91 ? -10.742 13.439 -4.966 1.00 88.75 91 GLN A CA 1
ATOM 689 C C . GLN A 1 91 ? -10.235 12.445 -3.909 1.00 88.75 91 GLN A C 1
ATOM 691 O O . GLN A 1 91 ? -11.030 11.646 -3.421 1.00 88.75 91 GLN A O 1
ATOM 696 N N . VAL A 1 92 ? -8.937 12.468 -3.584 1.00 92.75 92 VAL A N 1
ATOM 697 C CA . VAL A 1 92 ? -8.316 11.532 -2.639 1.00 92.75 92 VAL A CA 1
ATOM 698 C C . VAL A 1 92 ? -8.419 12.094 -1.223 1.00 92.75 92 VAL A C 1
ATOM 700 O O . VAL A 1 92 ? -7.789 13.100 -0.893 1.00 92.75 92 VAL A O 1
ATOM 703 N N . ALA A 1 93 ? -9.194 11.434 -0.365 1.00 93.44 93 ALA A N 1
ATOM 704 C CA . ALA A 1 93 ? -9.310 11.806 1.041 1.00 93.44 93 ALA A CA 1
ATOM 705 C C . ALA A 1 93 ? -8.080 11.334 1.830 1.00 93.44 93 ALA A C 1
ATOM 707 O O . ALA A 1 93 ? -7.734 10.157 1.801 1.00 93.44 93 ALA A O 1
ATOM 708 N N . ILE A 1 94 ? -7.420 12.240 2.555 1.00 94.19 94 ILE A N 1
ATOM 709 C CA . ILE A 1 94 ? -6.262 11.901 3.394 1.00 94.19 94 ILE A CA 1
ATOM 710 C C . ILE A 1 94 ? -6.694 11.920 4.853 1.00 94.19 94 ILE A C 1
ATOM 712 O O . ILE A 1 94 ? -7.085 12.978 5.355 1.00 94.19 94 ILE A O 1
ATOM 716 N N . GLN A 1 95 ? -6.553 10.785 5.535 1.00 94.06 95 GLN A N 1
ATOM 717 C CA . GLN A 1 95 ? -6.942 10.638 6.934 1.00 94.06 95 GLN A CA 1
ATOM 718 C C . GLN A 1 95 ? -5.787 10.101 7.781 1.00 94.06 95 GLN A C 1
ATOM 720 O O . GLN A 1 95 ? -5.107 9.142 7.411 1.00 94.06 95 GLN A O 1
ATOM 725 N N . ARG A 1 96 ? -5.570 10.736 8.940 1.00 94.25 96 ARG A N 1
ATOM 726 C CA . ARG A 1 96 ? -4.664 10.222 9.972 1.00 94.25 96 ARG A CA 1
ATOM 727 C C . ARG A 1 96 ? -5.391 9.168 10.794 1.00 94.25 96 ARG A C 1
ATOM 729 O O . ARG A 1 96 ? -6.488 9.430 11.279 1.00 94.25 96 ARG A O 1
ATOM 736 N N . VAL A 1 97 ? -4.752 8.021 10.976 1.00 92.56 97 VAL A N 1
ATOM 737 C CA . VAL A 1 97 ? -5.262 6.913 11.787 1.00 92.56 97 VAL A CA 1
ATOM 738 C C . VAL A 1 97 ? -4.257 6.598 12.887 1.00 92.56 97 VAL A C 1
ATOM 740 O O . VAL A 1 97 ? -3.054 6.485 12.633 1.00 92.56 97 VAL A O 1
ATOM 743 N N . GLU A 1 98 ? -4.745 6.487 14.119 1.00 88.56 98 GLU A N 1
ATOM 744 C CA . GLU A 1 98 ? -3.974 5.934 15.229 1.00 88.56 98 GLU A CA 1
ATOM 745 C C . GLU A 1 98 ? -4.222 4.428 15.271 1.00 88.56 98 GLU A C 1
ATOM 747 O O . GLU A 1 98 ? -5.334 3.989 15.530 1.00 88.56 98 GLU A O 1
ATOM 752 N N . GLU A 1 99 ? -3.182 3.643 15.004 1.00 84.31 99 GLU A N 1
ATOM 753 C CA . GLU A 1 99 ? -3.233 2.186 15.086 1.00 84.31 99 GLU A CA 1
ATOM 754 C C . GLU A 1 99 ? -2.072 1.702 15.956 1.00 84.31 99 GLU A C 1
ATOM 756 O O . GLU A 1 99 ? -0.941 2.182 15.822 1.00 84.31 99 GLU A O 1
ATOM 761 N N . ARG A 1 100 ? -2.358 0.784 16.885 1.00 80.62 100 ARG A N 1
ATOM 762 C CA . ARG A 1 100 ? -1.405 0.330 17.912 1.00 80.62 100 ARG A CA 1
ATOM 763 C C . ARG A 1 100 ? -0.850 -1.060 17.634 1.00 80.62 100 ARG A C 1
ATOM 765 O O . ARG A 1 100 ? 0.191 -1.402 18.191 1.00 80.62 100 ARG A O 1
ATOM 772 N N . LEU A 1 101 ? -1.511 -1.848 16.785 1.00 80.94 101 LEU A N 1
ATOM 773 C CA . LEU A 1 101 ? -1.101 -3.217 16.477 1.00 80.94 101 LEU A CA 1
ATOM 774 C C . LEU A 1 101 ? 0.162 -3.260 15.610 1.00 80.94 101 LEU A C 1
ATOM 776 O O . LEU A 1 101 ? 1.132 -3.948 15.929 1.00 80.94 101 LEU A O 1
ATOM 780 N N . SER A 1 102 ? 0.156 -2.543 14.488 1.00 88.44 102 SER A N 1
ATOM 781 C CA . SER A 1 102 ? 1.294 -2.452 13.570 1.00 88.44 102 SER A CA 1
ATOM 782 C C . SER A 1 102 ? 1.121 -1.264 12.618 1.00 88.44 102 SER A C 1
ATOM 784 O O . SER A 1 102 ? 0.191 -0.473 12.740 1.00 88.44 102 SER A O 1
ATOM 786 N N . ALA A 1 103 ? 2.028 -1.133 11.653 1.00 89.44 103 ALA A N 1
ATOM 787 C CA . ALA A 1 103 ? 1.928 -0.124 10.607 1.00 89.44 103 ALA A CA 1
ATOM 788 C C . ALA A 1 103 ? 0.717 -0.378 9.686 1.00 89.44 103 ALA A C 1
ATOM 790 O O . ALA A 1 103 ? 0.408 -1.530 9.366 1.00 89.44 103 ALA A O 1
ATOM 791 N N . LEU A 1 104 ? 0.070 0.695 9.212 1.00 90.69 104 LEU A N 1
ATOM 792 C CA . LEU A 1 104 ? -1.173 0.617 8.428 1.00 90.69 104 LEU A CA 1
ATOM 793 C C . LEU A 1 104 ? -1.026 -0.233 7.157 1.00 90.69 104 LEU A C 1
ATOM 795 O O . LEU A 1 104 ? -1.910 -1.013 6.826 1.00 90.69 104 LEU A O 1
ATOM 799 N N . GLY A 1 105 ? 0.111 -0.145 6.468 1.00 89.06 105 GLY A N 1
ATOM 800 C CA . GLY A 1 105 ? 0.387 -0.938 5.269 1.00 89.06 105 GLY A CA 1
ATOM 801 C C . GLY A 1 105 ? 0.646 -2.424 5.537 1.00 89.06 105 GLY A C 1
ATOM 802 O O . GLY A 1 105 ? 0.564 -3.218 4.608 1.00 89.06 105 GLY A O 1
ATOM 803 N N . ASN A 1 106 ? 0.921 -2.827 6.783 1.00 90.69 106 ASN A N 1
ATOM 804 C CA . ASN A 1 106 ? 1.038 -4.243 7.153 1.00 90.69 106 ASN A CA 1
ATOM 805 C C . ASN A 1 106 ? -0.315 -4.838 7.564 1.00 90.69 106 ASN A C 1
ATOM 807 O O . ASN A 1 106 ? -0.560 -6.025 7.348 1.00 90.69 106 ASN A O 1
ATOM 811 N N . VAL A 1 107 ? -1.171 -4.032 8.198 1.00 91.06 107 VAL A N 1
ATOM 812 C CA . VAL A 1 107 ? -2.472 -4.482 8.721 1.00 91.06 107 VAL A CA 1
ATOM 813 C C . VAL A 1 107 ? -3.598 -4.361 7.702 1.00 91.06 107 VAL A C 1
ATOM 815 O O . VAL A 1 107 ? -4.613 -5.019 7.888 1.00 91.06 107 VAL A O 1
ATOM 818 N N . ILE A 1 108 ? -3.422 -3.568 6.641 1.00 91.81 108 ILE A N 1
ATOM 819 C CA . ILE A 1 108 ? -4.437 -3.315 5.613 1.00 91.81 108 ILE A CA 1
ATOM 820 C C . ILE A 1 108 ? -3.905 -3.755 4.247 1.00 91.81 108 ILE A C 1
ATOM 822 O O . ILE A 1 108 ? -2.894 -3.240 3.765 1.00 91.81 108 ILE A O 1
ATOM 826 N N . ALA A 1 109 ? -4.632 -4.658 3.594 1.00 90.44 109 ALA A N 1
ATOM 827 C CA . ALA A 1 109 ? -4.505 -4.941 2.169 1.00 90.44 109 ALA A CA 1
ATOM 828 C C . ALA A 1 109 ? -5.805 -4.511 1.487 1.00 90.44 109 ALA A C 1
ATOM 830 O O . ALA A 1 109 ? -6.866 -5.029 1.813 1.00 90.44 109 ALA A O 1
ATOM 831 N N . CYS A 1 110 ? -5.753 -3.569 0.551 1.00 91.38 110 CYS A N 1
ATOM 832 C CA . CYS A 1 110 ? -6.954 -2.981 -0.043 1.00 91.38 110 CYS A CA 1
ATOM 833 C C . CYS A 1 110 ? -6.844 -2.863 -1.559 1.00 91.38 110 CYS A C 1
ATOM 835 O O . CYS A 1 110 ? -5.758 -2.620 -2.085 1.00 91.38 110 CYS A O 1
ATOM 837 N N . ASN A 1 111 ? -7.985 -2.979 -2.232 1.00 90.25 111 ASN A N 1
ATOM 838 C CA . ASN A 1 111 ? -8.182 -2.540 -3.610 1.00 90.25 111 ASN A CA 1
ATOM 839 C C . ASN A 1 111 ? -9.258 -1.430 -3.651 1.00 90.25 111 ASN A C 1
ATOM 841 O O . ASN A 1 111 ? -9.532 -0.794 -2.628 1.00 90.25 111 ASN A O 1
ATOM 845 N N . ASP A 1 112 ? -9.848 -1.152 -4.816 1.00 90.06 112 ASP A N 1
ATOM 846 C CA . ASP A 1 112 ? -10.852 -0.085 -4.942 1.00 90.06 112 ASP A CA 1
ATOM 847 C C . ASP A 1 112 ? -12.260 -0.497 -4.471 1.00 90.06 112 ASP A C 1
ATOM 849 O O . ASP A 1 112 ? -13.137 0.356 -4.386 1.00 90.06 112 ASP A O 1
ATOM 853 N N . TYR A 1 113 ? -12.484 -1.776 -4.148 1.00 89.25 113 TYR A N 1
ATOM 854 C CA . TYR A 1 113 ? -13.802 -2.319 -3.788 1.00 89.25 113 TYR A CA 1
ATOM 855 C C . TYR A 1 113 ? -13.854 -2.905 -2.372 1.00 89.25 113 TYR A C 1
ATOM 857 O O . TYR A 1 113 ? -14.878 -2.829 -1.695 1.00 89.25 113 TYR A O 1
ATOM 865 N N . VAL A 1 114 ? -12.752 -3.505 -1.928 1.00 92.62 114 VAL A N 1
ATOM 866 C CA . VAL A 1 114 ? -12.647 -4.333 -0.730 1.00 92.62 114 VAL A CA 1
ATOM 867 C C . VAL A 1 114 ? -11.321 -4.067 -0.012 1.00 92.62 114 VAL A C 1
ATOM 869 O O . VAL A 1 114 ? -10.268 -3.914 -0.637 1.00 92.62 114 VAL A O 1
ATOM 872 N N . ALA A 1 115 ? -11.353 -4.079 1.318 1.00 93.38 115 ALA A N 1
ATOM 873 C CA . ALA A 1 115 ? -10.168 -4.099 2.165 1.00 93.38 115 ALA A CA 1
ATOM 874 C C . ALA A 1 115 ? -10.174 -5.316 3.094 1.00 93.38 115 ALA A C 1
ATOM 876 O O . ALA A 1 115 ? -11.146 -5.583 3.793 1.00 93.38 115 ALA A O 1
ATOM 877 N N . LEU A 1 116 ? -9.056 -6.033 3.134 1.00 92.25 116 LEU A N 1
ATOM 878 C CA . LEU A 1 116 ? -8.751 -7.015 4.162 1.00 92.25 116 LEU A CA 1
ATOM 879 C C . LEU A 1 116 ? -7.971 -6.329 5.277 1.00 92.25 116 LEU A C 1
ATOM 881 O O . LEU A 1 116 ? -6.983 -5.636 5.016 1.00 92.25 116 LEU A O 1
ATOM 885 N N . VAL A 1 117 ? -8.398 -6.553 6.515 1.00 94.25 117 VAL A N 1
ATOM 886 C CA . VAL A 1 117 ? -7.775 -5.969 7.705 1.00 94.25 117 VAL A CA 1
ATOM 887 C C . VAL A 1 117 ? -7.447 -7.026 8.749 1.00 94.25 117 VAL A C 1
ATOM 889 O O . VAL A 1 117 ? -8.008 -8.127 8.754 1.00 94.25 117 VAL A O 1
ATOM 892 N N . HIS A 1 118 ? -6.542 -6.663 9.656 1.00 93.44 118 HIS A N 1
ATOM 893 C CA . HIS A 1 118 ? -6.210 -7.462 10.828 1.00 93.44 118 HIS A CA 1
ATOM 894 C C . HIS A 1 118 ? -7.476 -7.805 11.652 1.00 93.44 118 HIS A C 1
ATOM 896 O O . HIS A 1 118 ? -8.294 -6.916 11.897 1.00 93.44 118 HIS A O 1
ATOM 902 N N . PRO A 1 119 ? -7.649 -9.054 12.133 1.00 91.25 119 PRO A N 1
ATOM 903 C CA . PRO A 1 119 ? -8.856 -9.461 12.864 1.00 91.25 119 PRO A CA 1
ATOM 904 C C . PRO A 1 119 ? -9.134 -8.660 14.141 1.00 91.25 119 PRO A C 1
ATOM 906 O O . PRO A 1 119 ? -10.283 -8.304 14.413 1.00 91.25 119 PRO A O 1
ATOM 909 N N . ASP A 1 120 ? -8.070 -8.346 14.880 1.00 92.44 120 ASP A N 1
ATOM 910 C CA . ASP A 1 120 ? -8.129 -7.622 16.156 1.00 92.44 120 ASP A CA 1
ATOM 911 C C . ASP A 1 120 ? -8.170 -6.092 16.002 1.00 92.44 120 ASP A C 1
ATOM 913 O O . ASP A 1 120 ? -7.929 -5.381 16.972 1.00 92.44 120 ASP A O 1
ATOM 917 N N . ILE A 1 121 ? -8.437 -5.571 14.798 1.00 90.81 121 ILE A N 1
ATOM 918 C CA . ILE A 1 121 ? -8.519 -4.124 14.583 1.00 90.81 121 ILE A CA 1
ATOM 919 C C . ILE A 1 121 ? -9.700 -3.516 15.354 1.00 90.81 121 ILE A C 1
ATOM 921 O O . ILE A 1 121 ? -10.797 -4.098 15.431 1.00 90.81 121 ILE A O 1
ATOM 925 N N . ASP A 1 122 ? -9.475 -2.328 15.911 1.00 92.06 122 ASP A N 1
ATOM 926 C CA . ASP A 1 122 ? -10.513 -1.578 16.606 1.00 92.06 122 ASP A CA 1
ATOM 927 C C . ASP A 1 122 ? -11.633 -1.197 15.633 1.00 92.06 122 ASP A C 1
ATOM 929 O O . ASP A 1 122 ? -11.406 -0.874 14.465 1.00 92.06 122 ASP A O 1
ATOM 933 N N . ARG A 1 123 ? -12.878 -1.242 16.117 1.00 90.62 123 ARG A N 1
ATOM 934 C CA . ARG A 1 123 ? -14.055 -0.943 15.289 1.00 90.62 123 ARG A CA 1
ATOM 935 C C . ARG A 1 123 ? -14.058 0.501 14.781 1.00 90.62 123 ARG A C 1
ATOM 937 O O . ARG A 1 123 ? -14.479 0.745 13.660 1.00 90.62 123 ARG A O 1
ATOM 944 N N . GLU A 1 124 ? -13.555 1.434 15.584 1.00 91.62 124 GLU A N 1
ATOM 945 C CA . GLU A 1 124 ? -13.390 2.831 15.174 1.00 91.62 124 GLU A CA 1
ATOM 946 C C . GLU A 1 124 ? -12.434 2.943 13.977 1.00 91.62 124 GLU A C 1
ATOM 948 O O . GLU A 1 124 ? -12.760 3.578 12.977 1.00 91.62 124 GLU A O 1
ATOM 953 N N . THR A 1 125 ? -11.291 2.254 14.031 1.00 91.06 125 THR A N 1
ATOM 954 C CA . THR A 1 125 ? -10.338 2.210 12.918 1.00 91.06 125 THR A CA 1
ATOM 955 C C . THR A 1 125 ? -10.950 1.566 11.675 1.00 91.06 125 THR A C 1
ATOM 957 O O . THR A 1 125 ? -10.765 2.071 10.571 1.00 91.06 125 THR A O 1
ATOM 960 N N . GLU A 1 126 ? -11.704 0.478 11.834 1.00 92.56 126 GLU A N 1
ATOM 961 C CA . GLU A 1 126 ? -12.420 -0.173 10.731 1.00 92.56 126 GLU A CA 1
ATOM 962 C C . GLU A 1 126 ? -13.414 0.773 10.040 1.00 92.56 126 GLU A C 1
ATOM 964 O O . GLU A 1 126 ? -13.417 0.857 8.812 1.00 92.56 126 GLU A O 1
ATOM 969 N N . GLU A 1 127 ? -14.206 1.519 10.814 1.00 93.50 127 GLU A N 1
ATOM 970 C CA . GLU A 1 127 ? -15.160 2.506 10.293 1.00 93.50 127 GLU A CA 1
ATOM 971 C C . GLU A 1 127 ? -14.428 3.631 9.537 1.00 93.50 127 GLU A C 1
ATOM 973 O O . GLU A 1 127 ? -14.800 3.968 8.413 1.00 93.50 127 GLU A O 1
ATOM 978 N N . ILE A 1 128 ? -13.303 4.126 10.069 1.00 93.62 128 ILE A N 1
ATOM 979 C CA . ILE A 1 128 ? -12.467 5.130 9.388 1.00 93.62 128 ILE A CA 1
ATOM 980 C C . ILE A 1 128 ? -11.915 4.602 8.055 1.00 93.62 128 ILE A C 1
ATOM 982 O O . ILE A 1 128 ? -11.874 5.342 7.065 1.00 93.62 128 ILE A O 1
ATOM 986 N N . ILE A 1 129 ? -11.471 3.342 8.015 1.00 93.31 129 ILE A N 1
ATOM 987 C CA . ILE A 1 129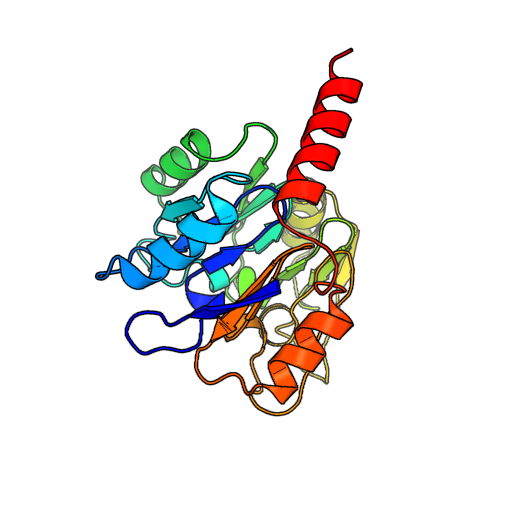 ? -10.962 2.703 6.794 1.00 93.31 129 ILE A CA 1
ATOM 988 C C . ILE A 1 129 ? -12.081 2.606 5.756 1.00 93.31 129 ILE A C 1
ATOM 990 O O . ILE A 1 129 ? -11.872 3.010 4.610 1.00 93.31 129 ILE A O 1
ATOM 994 N N . ALA A 1 130 ? -13.255 2.111 6.155 1.00 94.62 130 ALA A N 1
ATOM 995 C CA . ALA A 1 130 ? -14.408 1.957 5.276 1.00 94.62 130 ALA A CA 1
ATOM 996 C C . ALA A 1 130 ? -14.839 3.303 4.673 1.00 94.62 130 ALA A C 1
ATOM 998 O O . ALA A 1 130 ? -15.008 3.407 3.457 1.00 94.62 130 ALA A O 1
ATOM 999 N N . ASP A 1 131 ? -14.920 4.350 5.494 1.00 94.25 131 ASP A N 1
ATOM 1000 C CA . ASP A 1 131 ? -15.359 5.679 5.065 1.00 94.25 131 ASP A CA 1
ATOM 1001 C C . ASP A 1 131 ? -14.327 6.387 4.177 1.00 94.25 131 ASP A C 1
ATOM 1003 O O . ASP A 1 131 ? -14.678 6.996 3.161 1.00 94.25 131 ASP A O 1
ATOM 1007 N N . THR A 1 132 ? -13.040 6.302 4.531 1.00 93.88 132 THR A N 1
ATOM 1008 C CA . THR A 1 132 ? -11.967 6.996 3.798 1.00 93.88 132 THR A CA 1
ATOM 1009 C C . THR A 1 132 ? -11.688 6.331 2.455 1.00 93.88 132 THR A C 1
ATOM 1011 O O . THR A 1 132 ? -11.535 7.015 1.442 1.00 93.88 132 THR A O 1
ATOM 1014 N N . LEU A 1 133 ? -11.605 4.998 2.441 1.00 93.31 133 LEU A N 1
ATOM 1015 C CA . LEU A 1 133 ? -11.301 4.231 1.235 1.00 93.31 133 LEU A CA 1
ATOM 1016 C C . LEU A 1 133 ? -12.557 3.935 0.405 1.00 93.31 133 LEU A C 1
ATOM 1018 O O . LEU A 1 133 ? -12.426 3.613 -0.773 1.00 93.31 133 LEU A O 1
ATOM 1022 N N . LYS A 1 134 ? -13.762 4.087 0.971 1.00 93.62 134 LYS A N 1
ATOM 1023 C CA . LYS A 1 134 ? -15.050 3.765 0.329 1.00 93.62 134 LYS A CA 1
ATOM 1024 C C . LYS A 1 134 ? -15.142 2.306 -0.119 1.00 93.62 134 LYS A C 1
ATOM 1026 O O . LYS A 1 134 ? -15.575 2.018 -1.232 1.00 93.62 134 LYS A O 1
ATOM 1031 N N . VAL A 1 135 ? -14.717 1.396 0.751 1.00 94.00 135 VAL A N 1
ATOM 1032 C CA . VAL A 1 135 ? -14.661 -0.047 0.481 1.00 94.00 135 VAL A CA 1
ATOM 1033 C C . VAL A 1 135 ? -15.303 -0.844 1.599 1.00 94.00 135 VAL A C 1
ATOM 1035 O O . VAL A 1 135 ? -15.353 -0.402 2.746 1.00 94.00 135 VAL A O 1
ATOM 1038 N N . GLU A 1 136 ? -15.740 -2.055 1.270 1.00 93.69 136 GLU A N 1
ATOM 1039 C CA . GLU A 1 136 ? -16.165 -3.016 2.282 1.00 93.69 136 GLU A CA 1
ATOM 1040 C C . GLU A 1 136 ? -14.943 -3.602 2.992 1.00 93.69 136 GLU A C 1
ATOM 1042 O O . GLU A 1 136 ? -13.998 -4.075 2.353 1.00 93.69 136 GLU A O 1
ATOM 1047 N N . VAL A 1 137 ? -14.954 -3.564 4.324 1.00 94.75 137 VAL A N 1
ATOM 1048 C CA . VAL A 1 137 ? -13.848 -4.048 5.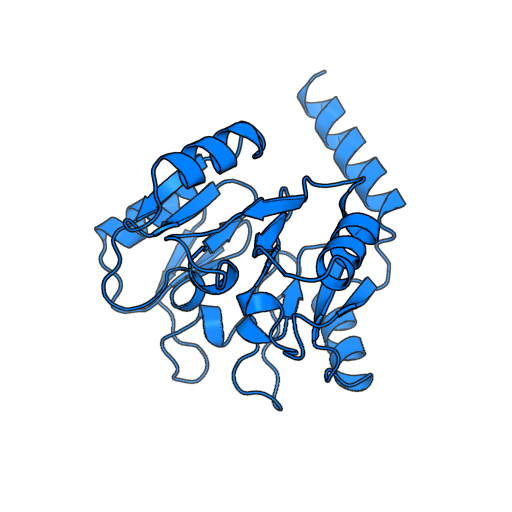150 1.00 94.75 137 VAL A CA 1
ATOM 1049 C C . VAL A 1 137 ? -14.160 -5.450 5.669 1.00 94.75 137 VAL A C 1
ATOM 1051 O O . VAL A 1 137 ? -15.219 -5.693 6.242 1.00 94.75 137 VAL A O 1
ATOM 1054 N N . PHE A 1 138 ? -13.222 -6.381 5.486 1.00 94.00 138 PHE A N 1
ATOM 1055 C CA . PHE A 1 138 ? -13.306 -7.742 6.005 1.00 94.00 138 PHE A CA 1
ATOM 1056 C C . PHE A 1 138 ? -12.107 -8.061 6.890 1.00 94.00 138 PHE A C 1
ATOM 1058 O O . PHE A 1 138 ? -10.946 -7.992 6.484 1.00 94.00 138 PHE A O 1
ATOM 1065 N N . ARG A 1 139 ? -12.406 -8.497 8.108 1.00 93.19 139 ARG A N 1
ATOM 1066 C CA . ARG A 1 139 ? -11.431 -9.021 9.064 1.00 93.19 139 ARG A CA 1
ATOM 1067 C C . ARG A 1 139 ? -11.034 -10.436 8.656 1.00 93.19 139 ARG A C 1
ATOM 1069 O O . ARG A 1 139 ? -11.869 -11.340 8.697 1.00 93.19 139 ARG A O 1
ATOM 1076 N N . GLN A 1 140 ? -9.783 -10.641 8.250 1.00 91.56 140 GLN A N 1
ATOM 1077 C CA . GLN A 1 140 ? -9.336 -11.948 7.766 1.00 91.56 140 GLN A CA 1
ATOM 1078 C C . GLN A 1 140 ? -7.861 -12.217 8.076 1.00 91.56 140 GLN A C 1
ATOM 1080 O O . GLN A 1 140 ? -7.073 -11.305 8.298 1.00 91.56 140 GLN A O 1
ATOM 1085 N N . THR A 1 141 ? -7.485 -13.495 8.076 1.00 88.44 141 THR A N 1
ATOM 1086 C CA . THR A 1 141 ? -6.087 -13.941 8.124 1.00 88.44 141 THR A CA 1
ATOM 1087 C C . THR A 1 141 ? -5.696 -14.603 6.810 1.00 88.44 141 THR A C 1
ATOM 1089 O O . THR A 1 141 ? -6.515 -15.242 6.148 1.00 88.44 141 THR A O 1
ATOM 1092 N N . ILE A 1 142 ? -4.429 -14.471 6.425 1.00 83.25 142 ILE A N 1
ATOM 1093 C CA . ILE A 1 142 ? -3.906 -15.055 5.188 1.00 83.25 142 ILE A CA 1
ATOM 1094 C C . ILE A 1 142 ? -2.898 -16.127 5.568 1.00 83.25 142 ILE A C 1
ATOM 1096 O O . ILE A 1 142 ? -1.867 -15.833 6.163 1.00 83.25 142 ILE A O 1
ATOM 1100 N N . ALA A 1 143 ? -3.218 -17.385 5.255 1.00 82.44 143 ALA A N 1
ATOM 1101 C CA . ALA A 1 143 ? -2.383 -18.545 5.581 1.00 82.44 143 ALA A CA 1
ATOM 1102 C C . ALA A 1 143 ? -1.983 -18.636 7.075 1.00 82.44 143 ALA A C 1
ATOM 1104 O O . ALA A 1 143 ? -0.877 -19.055 7.402 1.00 82.44 143 ALA A O 1
ATOM 1105 N N . GLY A 1 144 ? -2.880 -18.232 7.984 1.00 82.12 144 GLY A N 1
ATOM 1106 C CA . GLY A 1 144 ? -2.625 -18.204 9.431 1.00 82.12 144 GLY A CA 1
ATOM 1107 C C . GLY A 1 144 ? -1.866 -16.967 9.926 1.00 82.12 144 GLY A C 1
ATOM 1108 O O . GLY A 1 144 ? -1.694 -16.814 11.132 1.00 82.12 144 GLY A O 1
ATOM 1109 N N . ASN A 1 145 ? -1.462 -16.062 9.029 1.00 85.81 145 ASN A N 1
ATOM 1110 C CA . ASN A 1 145 ? -0.853 -14.787 9.386 1.00 85.81 145 ASN A CA 1
ATOM 1111 C C . ASN A 1 145 ? -1.896 -13.674 9.490 1.00 85.81 145 ASN A C 1
ATOM 1113 O O . ASN A 1 145 ? -2.778 -13.528 8.642 1.00 85.81 145 ASN A O 1
ATOM 1117 N N . VAL A 1 146 ? -1.739 -12.846 10.519 1.00 88.75 146 VAL A N 1
ATOM 1118 C CA . VAL A 1 146 ? -2.638 -11.722 10.815 1.00 88.75 146 VAL A CA 1
ATOM 1119 C C . VAL A 1 146 ? -2.277 -10.431 10.063 1.00 88.75 146 VAL A C 1
ATOM 1121 O O . VAL A 1 146 ? -3.123 -9.563 9.877 1.00 88.75 146 VAL A O 1
ATOM 1124 N N . LEU A 1 147 ? -1.030 -10.298 9.591 1.00 88.44 147 LEU A N 1
ATOM 1125 C CA . LEU A 1 147 ? -0.537 -9.111 8.874 1.00 88.44 147 LEU A CA 1
ATOM 1126 C C . LEU A 1 147 ? -0.837 -9.187 7.374 1.00 88.44 147 LEU A C 1
ATOM 1128 O O . LEU A 1 147 ? 0.060 -9.370 6.550 1.00 88.44 147 LEU A O 1
ATOM 1132 N N . VAL A 1 148 ? -2.110 -9.065 7.017 1.00 87.00 148 VAL A N 1
ATOM 1133 C CA . VAL A 1 148 ? -2.595 -9.268 5.644 1.00 87.00 148 VAL A CA 1
ATOM 1134 C C . VAL A 1 148 ? -1.860 -8.435 4.585 1.00 87.00 148 VAL A C 1
ATOM 1136 O O . VAL A 1 148 ? -1.545 -8.971 3.527 1.00 87.00 148 VAL A O 1
ATOM 1139 N N . GLY A 1 149 ? -1.495 -7.183 4.876 1.00 83.81 149 GLY A N 1
ATOM 1140 C CA . GLY A 1 149 ? -0.780 -6.296 3.945 1.00 83.81 149 GLY A CA 1
ATOM 1141 C C . GLY A 1 149 ? 0.678 -6.688 3.695 1.00 83.81 149 GLY A C 1
ATOM 1142 O O . GLY A 1 149 ? 1.229 -6.415 2.632 1.00 83.81 149 GLY A O 1
ATOM 1143 N N . SER A 1 150 ? 1.306 -7.402 4.631 1.00 85.56 150 SER A N 1
ATOM 1144 C CA . SER A 1 150 ? 2.655 -7.948 4.431 1.00 85.56 150 SER A CA 1
ATOM 1145 C C . SER A 1 150 ? 2.652 -9.181 3.525 1.00 85.56 150 SER A C 1
ATOM 1147 O O . SER A 1 150 ? 3.587 -9.382 2.747 1.00 85.56 150 SER A O 1
ATOM 1149 N N . TYR A 1 151 ? 1.614 -10.011 3.641 1.00 83.06 151 TYR A 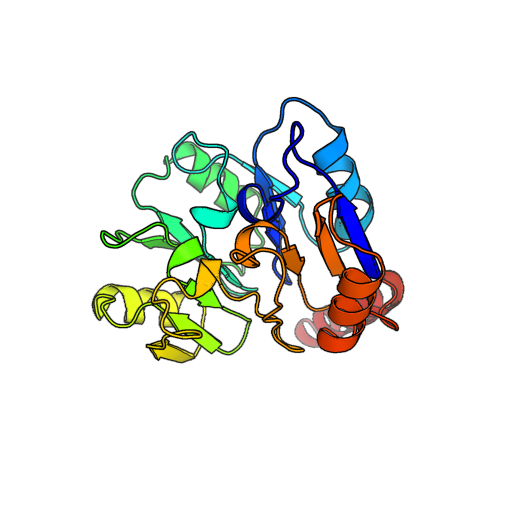N 1
ATOM 1150 C CA . TYR A 1 151 ? 1.542 -11.336 3.018 1.00 83.06 151 TYR A CA 1
ATOM 1151 C C . TYR A 1 151 ? 0.712 -11.370 1.729 1.00 83.06 151 TYR A C 1
ATOM 1153 O O . TYR A 1 151 ? 0.701 -12.389 1.039 1.00 83.06 151 TYR A O 1
ATOM 1161 N N . CYS A 1 152 ? 0.023 -10.282 1.384 1.00 80.56 152 CYS A N 1
ATOM 1162 C CA . CYS A 1 152 ? -0.844 -10.221 0.217 1.00 80.56 152 CYS A CA 1
ATOM 1163 C C . CYS A 1 152 ? -0.731 -8.883 -0.508 1.00 80.56 152 CYS A C 1
ATOM 1165 O O . CYS A 1 152 ? -0.735 -7.821 0.109 1.00 80.56 152 CYS A O 1
ATOM 1167 N N . ALA A 1 153 ? -0.676 -8.960 -1.836 1.00 79.31 153 ALA A N 1
ATOM 1168 C CA . ALA A 1 153 ? -0.847 -7.826 -2.729 1.00 79.31 153 ALA A CA 1
ATOM 1169 C C . ALA A 1 153 ? -2.178 -7.990 -3.473 1.00 79.31 153 ALA A C 1
ATOM 1171 O O . ALA A 1 153 ? -2.417 -9.032 -4.093 1.00 79.31 153 ALA A O 1
ATOM 1172 N N . LEU A 1 154 ? -3.035 -6.971 -3.394 1.00 78.88 154 LEU A N 1
ATOM 1173 C CA . LEU A 1 154 ? -4.370 -6.947 -3.992 1.00 78.88 154 LEU A CA 1
ATOM 1174 C C . LEU A 1 154 ? -4.461 -5.852 -5.056 1.00 78.88 154 LEU A C 1
ATOM 1176 O O . LEU A 1 154 ? -3.947 -4.754 -4.871 1.00 78.88 154 LEU A O 1
ATOM 1180 N N . THR A 1 155 ? -5.171 -6.154 -6.138 1.00 80.69 155 THR A N 1
ATOM 1181 C CA . THR A 1 155 ? -5.625 -5.197 -7.161 1.00 80.69 155 THR A CA 1
ATOM 1182 C C . THR A 1 155 ? -7.104 -5.443 -7.454 1.00 80.69 155 THR A C 1
ATOM 1184 O O . THR A 1 155 ? -7.726 -6.314 -6.835 1.00 80.69 155 THR A O 1
ATOM 1187 N N . ASN A 1 156 ? -7.681 -4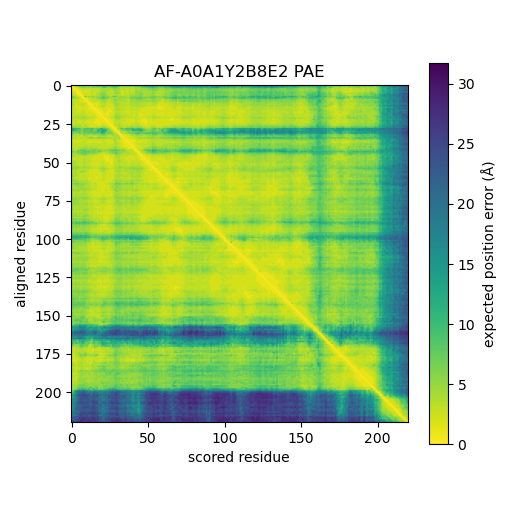.724 -8.419 1.00 76.88 156 ASN A N 1
ATOM 1188 C CA . ASN A 1 156 ? -9.049 -4.997 -8.856 1.00 76.88 156 ASN A CA 1
ATOM 1189 C C . ASN A 1 156 ? -9.147 -6.238 -9.757 1.00 76.88 156 ASN A C 1
ATOM 1191 O O . ASN A 1 156 ? -10.214 -6.834 -9.858 1.00 76.88 156 ASN A O 1
ATOM 1195 N N . GLN A 1 157 ? -8.049 -6.634 -10.410 1.00 68.50 157 GLN A N 1
ATOM 1196 C CA . GLN A 1 157 ? -8.019 -7.762 -11.354 1.00 68.50 157 GLN A CA 1
ATOM 1197 C C . GLN A 1 157 ? -7.713 -9.102 -10.679 1.00 68.50 157 GLN A C 1
ATOM 1199 O O . GLN A 1 157 ? -8.083 -10.161 -11.179 1.00 68.50 157 GLN A O 1
ATOM 1204 N N . GLY A 1 158 ? -7.029 -9.067 -9.540 1.00 63.06 158 GLY A N 1
ATOM 1205 C CA . GLY A 1 158 ? -6.635 -10.263 -8.812 1.00 63.06 158 GLY A CA 1
ATOM 1206 C C . GLY A 1 158 ? -5.752 -9.941 -7.616 1.00 63.06 158 GLY A C 1
ATOM 1207 O O . GLY A 1 158 ? -5.430 -8.783 -7.348 1.00 63.06 158 GLY A O 1
ATOM 1208 N N . GLY A 1 159 ? -5.353 -10.982 -6.895 1.00 57.47 159 GLY A N 1
ATOM 1209 C CA . GLY A 1 159 ? -4.355 -10.913 -5.836 1.00 57.47 159 GLY A CA 1
ATOM 1210 C C . GLY A 1 159 ? -3.400 -12.089 -5.959 1.00 57.47 159 GLY A C 1
ATOM 1211 O O . GLY A 1 159 ? -3.817 -13.190 -6.316 1.00 57.47 159 GLY A O 1
ATOM 1212 N N . THR A 1 160 ? -2.119 -11.867 -5.677 1.00 60.78 160 THR A N 1
ATOM 1213 C CA . THR A 1 160 ? -1.118 -12.941 -5.692 1.00 60.78 160 THR A CA 1
ATOM 1214 C C . THR A 1 160 ? -0.691 -13.297 -4.283 1.00 60.78 160 THR A C 1
ATOM 1216 O O . THR A 1 160 ? -0.402 -12.422 -3.466 1.00 60.78 160 THR A O 1
ATOM 1219 N N . ILE A 1 161 ? -0.570 -14.598 -4.042 1.00 51.38 161 ILE A N 1
ATOM 1220 C CA . ILE A 1 161 ? 0.118 -15.185 -2.896 1.00 51.38 161 ILE A CA 1
ATOM 1221 C C . ILE A 1 161 ? 1.097 -16.199 -3.501 1.00 51.38 161 ILE A C 1
ATOM 1223 O O . ILE A 1 161 ? 0.656 -17.063 -4.255 1.00 51.38 161 ILE A O 1
ATOM 1227 N N . ASN A 1 162 ? 2.409 -16.092 -3.269 1.00 46.47 162 ASN A N 1
ATOM 1228 C CA . ASN A 1 162 ? 3.383 -16.991 -3.883 1.00 46.47 162 ASN A CA 1
ATOM 1229 C C . ASN A 1 162 ? 4.563 -17.379 -2.974 1.00 46.47 162 ASN A C 1
ATOM 1231 O O . ASN A 1 162 ? 5.030 -16.594 -2.154 1.00 46.47 162 ASN A O 1
ATOM 1235 N N . ARG A 1 163 ? 5.006 -18.635 -3.143 1.00 39.34 163 ARG A N 1
ATOM 1236 C CA . ARG A 1 163 ? 6.026 -19.366 -2.369 1.00 39.34 163 ARG A CA 1
ATOM 1237 C C . ARG A 1 163 ? 7.444 -19.064 -2.877 1.00 39.34 163 ARG A C 1
ATOM 1239 O O . ARG A 1 163 ? 7.891 -19.690 -3.834 1.00 39.34 163 ARG A O 1
ATOM 1246 N N . GLY A 1 164 ? 8.163 -18.195 -2.173 1.00 51.09 164 GLY A N 1
ATOM 1247 C CA . GLY A 1 164 ? 9.604 -17.972 -2.354 1.00 51.09 164 GLY A CA 1
ATOM 1248 C C . GLY A 1 164 ? 10.147 -17.036 -1.275 1.00 51.09 164 GLY A C 1
ATOM 1249 O O . GLY A 1 164 ? 10.888 -17.466 -0.396 1.00 51.09 164 GLY A O 1
ATOM 1250 N N . SER A 1 165 ? 9.672 -15.788 -1.284 1.00 54.62 165 SER A N 1
ATOM 1251 C CA . SER A 1 165 ? 9.744 -14.872 -0.140 1.00 54.62 165 SER A CA 1
ATOM 1252 C C . SER A 1 165 ? 8.418 -14.912 0.609 1.00 54.62 165 SER A C 1
ATOM 1254 O O . SER A 1 165 ? 7.356 -14.833 -0.007 1.00 54.62 165 SER A O 1
ATOM 1256 N N . GLU A 1 166 ? 8.456 -15.026 1.935 1.00 59.88 166 GLU A N 1
ATOM 1257 C CA . GLU A 1 166 ? 7.235 -15.026 2.745 1.00 59.88 166 GLU A CA 1
ATOM 1258 C C . GLU A 1 166 ? 6.514 -13.664 2.695 1.00 59.88 166 GLU A C 1
ATOM 1260 O O . GLU A 1 166 ? 5.350 -13.591 3.056 1.00 59.88 166 GLU A O 1
ATOM 1265 N N . VAL A 1 167 ? 7.147 -12.587 2.206 1.00 65.00 167 VAL A N 1
ATOM 1266 C CA . VAL A 1 167 ? 6.666 -11.206 2.384 1.00 65.00 167 VAL A CA 1
ATOM 1267 C C . VAL A 1 167 ? 6.428 -10.483 1.051 1.00 65.00 167 VAL A C 1
ATOM 1269 O O . VAL A 1 167 ? 7.171 -9.594 0.642 1.00 65.00 167 VAL A O 1
ATOM 1272 N N . ILE A 1 168 ? 5.355 -10.851 0.356 1.00 69.88 168 ILE A N 1
ATOM 1273 C CA . ILE A 1 168 ? 5.030 -10.354 -0.996 1.00 69.88 168 ILE A CA 1
ATOM 1274 C C . ILE A 1 168 ? 4.753 -8.851 -1.016 1.00 69.88 168 ILE A C 1
ATOM 1276 O O . ILE A 1 168 ? 5.198 -8.164 -1.933 1.00 69.88 168 ILE A O 1
ATOM 1280 N N . GLY A 1 169 ? 4.076 -8.326 0.010 1.00 62.69 169 GLY A N 1
ATOM 1281 C CA . GLY A 1 169 ? 3.789 -6.894 0.114 1.00 62.69 169 GLY A CA 1
ATOM 1282 C C . GLY A 1 169 ? 5.050 -6.035 0.248 1.00 62.69 169 GLY A C 1
ATOM 1283 O O . GLY A 1 169 ? 5.005 -4.834 0.008 1.00 62.69 169 GLY A O 1
ATOM 1284 N N . ALA A 1 170 ? 6.191 -6.640 0.601 1.00 72.06 170 ALA A N 1
ATOM 1285 C CA . ALA A 1 170 ? 7.480 -5.961 0.577 1.00 72.06 170 ALA A CA 1
ATOM 1286 C C . ALA A 1 170 ? 8.111 -5.967 -0.820 1.00 72.06 170 ALA A C 1
ATOM 1288 O O . ALA A 1 170 ? 8.669 -4.956 -1.215 1.00 72.06 170 ALA A O 1
ATOM 1289 N N . GLY A 1 171 ? 8.018 -7.060 -1.581 1.00 73.25 171 GLY A N 1
ATOM 1290 C CA . GLY A 1 171 ? 8.730 -7.212 -2.859 1.00 73.25 171 GLY A CA 1
ATOM 1291 C C . GLY A 1 171 ? 7.981 -6.726 -4.105 1.00 73.25 171 GLY A C 1
ATOM 1292 O O . GLY A 1 171 ? 8.604 -6.568 -5.155 1.00 73.25 171 GLY A O 1
ATOM 1293 N N . LEU A 1 172 ? 6.666 -6.501 -4.011 1.00 81.50 172 LEU A N 1
ATOM 1294 C CA . LEU A 1 172 ? 5.805 -6.189 -5.153 1.00 81.50 172 LEU A CA 1
ATOM 1295 C C . LEU A 1 172 ? 4.841 -5.041 -4.833 1.00 81.50 172 LEU A C 1
ATOM 1297 O O . LEU A 1 172 ? 4.108 -5.090 -3.847 1.00 81.50 172 LEU A O 1
ATOM 1301 N N . VAL A 1 173 ? 4.778 -4.051 -5.723 1.00 83.94 173 VAL A N 1
ATOM 1302 C CA . VAL A 1 173 ? 3.678 -3.076 -5.782 1.00 83.94 173 VAL A CA 1
ATOM 1303 C C . VAL A 1 173 ? 3.015 -3.158 -7.140 1.00 83.94 173 VAL A C 1
ATOM 1305 O O . VAL A 1 173 ? 3.688 -3.270 -8.161 1.00 83.94 173 VAL A O 1
ATOM 1308 N N . VAL A 1 174 ? 1.691 -3.131 -7.165 1.00 83.12 174 VAL A N 1
ATOM 1309 C CA . VAL A 1 174 ? 0.933 -3.399 -8.384 1.00 83.12 174 VAL A CA 1
ATOM 1310 C C . VAL A 1 174 ? -0.356 -2.592 -8.397 1.00 83.12 174 VAL A C 1
ATOM 1312 O O . VAL A 1 174 ? -0.964 -2.362 -7.353 1.00 83.12 174 VAL A O 1
ATOM 1315 N N . ASN A 1 175 ? -0.746 -2.146 -9.584 1.00 83.50 175 ASN A N 1
ATOM 1316 C CA . ASN A 1 175 ? -2.066 -1.605 -9.870 1.00 83.50 175 ASN A CA 1
ATOM 1317 C C . ASN A 1 175 ? -2.673 -2.345 -11.075 1.00 83.50 175 ASN A C 1
ATOM 1319 O O . ASN A 1 175 ? -2.144 -3.361 -11.526 1.00 83.50 175 ASN A O 1
ATOM 1323 N N . ASP A 1 176 ? -3.779 -1.843 -11.616 1.00 82.62 176 ASP A N 1
ATOM 1324 C CA . ASP A 1 176 ? -4.531 -2.568 -12.643 1.00 82.62 176 ASP A CA 1
ATOM 1325 C C . ASP A 1 176 ? -3.832 -2.683 -14.014 1.00 82.62 176 ASP A C 1
ATOM 1327 O O . ASP A 1 176 ? -4.355 -3.379 -14.894 1.00 82.62 176 ASP A O 1
ATOM 1331 N N . TRP A 1 177 ? -2.697 -2.005 -14.235 1.00 81.25 177 TRP A N 1
ATOM 1332 C CA . TRP A 1 177 ? -1.991 -1.988 -15.527 1.00 81.25 177 TRP A CA 1
ATOM 1333 C C . TRP A 1 177 ? -0.462 -2.122 -15.447 1.00 81.25 177 TRP A C 1
ATOM 1335 O O . TRP A 1 177 ? 0.169 -2.499 -16.441 1.00 81.25 177 TRP A O 1
ATOM 1345 N N . ILE A 1 178 ? 0.151 -1.888 -14.286 1.00 84.25 178 ILE A N 1
ATOM 1346 C CA . ILE A 1 178 ? 1.594 -2.023 -14.083 1.00 84.25 178 ILE A CA 1
ATOM 1347 C C . ILE A 1 178 ? 1.928 -2.642 -12.725 1.00 84.25 178 ILE A C 1
ATOM 1349 O O . ILE A 1 178 ? 1.268 -2.407 -11.713 1.00 84.25 178 ILE A O 1
ATOM 1353 N N . ALA A 1 179 ? 2.999 -3.432 -12.715 1.00 85.94 179 ALA A N 1
ATOM 1354 C CA . ALA A 1 179 ? 3.600 -3.986 -11.512 1.00 85.94 179 ALA A CA 1
ATOM 1355 C C . ALA A 1 179 ? 5.076 -3.587 -11.429 1.00 85.94 179 ALA A C 1
ATOM 1357 O O . ALA A 1 179 ? 5.791 -3.681 -12.425 1.00 85.94 179 ALA A O 1
ATOM 1358 N N . PHE A 1 180 ? 5.546 -3.210 -10.241 1.00 86.19 180 PHE A N 1
ATOM 1359 C CA . PHE A 1 180 ? 6.966 -3.045 -9.938 1.00 86.19 180 PHE A CA 1
ATOM 1360 C C . PHE A 1 180 ? 7.392 -4.109 -8.937 1.00 86.19 180 PHE A C 1
ATOM 1362 O O . PHE A 1 180 ? 6.870 -4.173 -7.822 1.00 86.19 180 PHE A O 1
ATOM 1369 N N . ALA A 1 181 ? 8.345 -4.936 -9.348 1.00 85.62 181 ALA A N 1
ATOM 1370 C CA . ALA A 1 181 ? 8.882 -6.026 -8.550 1.00 85.62 181 ALA A CA 1
ATOM 1371 C C . ALA A 1 181 ? 10.365 -5.789 -8.234 1.00 85.62 181 ALA A C 1
ATOM 1373 O O . ALA A 1 181 ? 11.073 -5.101 -8.976 1.00 85.62 181 ALA A O 1
ATOM 1374 N N . GLY A 1 182 ? 10.854 -6.381 -7.148 1.00 83.44 182 GLY A N 1
ATOM 1375 C CA . GLY A 1 182 ? 12.277 -6.378 -6.815 1.00 83.44 182 GLY A CA 1
ATOM 1376 C C . GLY A 1 182 ? 13.147 -7.010 -7.905 1.00 83.44 182 GLY A C 1
ATOM 1377 O O . GLY A 1 182 ? 12.706 -7.923 -8.610 1.00 83.44 182 GLY A O 1
ATOM 1378 N N . LEU A 1 183 ? 14.398 -6.558 -8.031 1.00 81.62 183 LEU A N 1
ATOM 1379 C CA . LEU A 1 183 ? 15.360 -7.090 -9.010 1.00 81.62 183 LEU A CA 1
ATOM 1380 C C . LEU A 1 183 ? 15.572 -8.605 -8.916 1.00 81.62 183 LEU A C 1
ATOM 1382 O O . LEU A 1 183 ? 15.767 -9.243 -9.949 1.00 81.62 183 LEU A O 1
ATOM 1386 N N . ASP A 1 184 ? 15.476 -9.171 -7.714 1.00 80.44 184 ASP A N 1
ATOM 1387 C CA . ASP A 1 184 ? 15.671 -10.605 -7.475 1.00 80.44 184 ASP A CA 1
ATOM 1388 C C . ASP A 1 184 ? 14.494 -11.471 -7.963 1.00 80.44 184 ASP A C 1
ATOM 1390 O O . ASP A 1 184 ? 14.594 -12.697 -7.993 1.00 80.44 184 ASP A O 1
ATOM 1394 N N . THR A 1 185 ? 13.385 -10.851 -8.390 1.00 79.75 185 THR A N 1
ATOM 1395 C CA . THR A 1 185 ? 12.193 -11.562 -8.872 1.00 79.75 185 THR A CA 1
ATOM 1396 C C . THR A 1 185 ? 12.495 -12.301 -10.174 1.00 79.75 185 THR A C 1
ATOM 1398 O O . THR A 1 185 ? 12.777 -11.698 -11.220 1.00 79.75 185 THR A O 1
ATOM 1401 N N . THR A 1 186 ? 12.379 -13.625 -10.141 1.00 81.56 186 THR A N 1
ATOM 1402 C CA . THR A 1 186 ? 12.700 -14.511 -11.266 1.00 81.56 186 THR A CA 1
ATOM 1403 C C . THR A 1 186 ? 11.771 -14.283 -12.465 1.00 81.56 186 THR A C 1
ATOM 1405 O O . THR A 1 186 ? 10.665 -13.758 -12.347 1.00 81.56 186 THR A O 1
ATOM 1408 N N . ALA A 1 187 ? 12.195 -14.678 -13.671 1.00 78.81 187 ALA A N 1
ATOM 1409 C CA . ALA A 1 187 ? 11.352 -14.566 -14.872 1.00 78.81 187 ALA A CA 1
ATOM 1410 C C . ALA A 1 187 ? 10.051 -15.380 -14.768 1.00 78.81 187 ALA A C 1
ATOM 1412 O O . ALA A 1 187 ? 9.008 -14.962 -15.272 1.00 78.81 187 ALA A O 1
ATOM 1413 N N . THR A 1 188 ? 10.102 -16.514 -14.072 1.00 80.06 188 THR A N 1
ATOM 1414 C CA . THR A 1 188 ? 8.937 -17.349 -13.779 1.00 80.06 188 THR A CA 1
ATOM 1415 C C . THR A 1 188 ? 7.951 -16.647 -12.851 1.00 80.06 188 THR A C 1
ATOM 1417 O O . THR A 1 188 ? 6.757 -16.654 -13.132 1.00 80.06 188 THR A O 1
ATOM 1420 N N . GLU A 1 189 ? 8.430 -15.987 -11.793 1.00 77.62 189 GLU A N 1
ATOM 1421 C CA . GLU A 1 189 ? 7.567 -15.222 -10.882 1.00 77.62 189 GLU A CA 1
ATOM 1422 C C . GLU A 1 189 ? 6.943 -14.018 -11.583 1.00 77.62 189 GLU A C 1
ATOM 1424 O O . GLU A 1 189 ? 5.740 -13.803 -11.459 1.00 77.62 189 GLU A O 1
ATOM 1429 N N . VAL A 1 190 ? 7.723 -13.291 -12.389 1.00 79.75 190 VAL A N 1
ATOM 1430 C CA . VAL A 1 190 ? 7.208 -12.183 -13.205 1.00 79.75 190 VAL A CA 1
ATOM 1431 C C . VAL A 1 190 ? 6.094 -12.658 -14.140 1.00 79.75 190 VAL A C 1
ATOM 1433 O O . VAL A 1 190 ? 5.040 -12.032 -14.193 1.00 79.75 190 VAL A O 1
ATOM 1436 N N . SER A 1 191 ? 6.273 -13.803 -14.806 1.00 81.69 191 SER A N 1
ATOM 1437 C CA . SER A 1 191 ? 5.248 -14.364 -15.698 1.00 81.69 191 SER A CA 1
ATOM 1438 C C . SER A 1 191 ? 3.949 -14.698 -14.950 1.00 81.69 191 SER A C 1
ATOM 1440 O O . SER A 1 191 ? 2.858 -14.463 -15.464 1.00 81.69 191 SER A O 1
ATOM 1442 N N . VAL A 1 192 ? 4.050 -15.216 -13.719 1.00 81.69 192 VAL A N 1
ATOM 1443 C CA . VAL A 1 192 ? 2.884 -15.505 -12.865 1.00 81.69 192 VAL A CA 1
ATOM 1444 C C . VAL A 1 192 ? 2.191 -14.220 -12.416 1.00 81.69 192 VAL A C 1
ATOM 1446 O O . VAL A 1 192 ? 0.963 -14.164 -12.426 1.00 81.69 192 VAL A O 1
ATOM 1449 N N . VAL A 1 193 ? 2.949 -13.186 -12.044 1.00 79.75 193 VAL A N 1
ATOM 1450 C CA . VAL A 1 193 ? 2.410 -11.869 -11.667 1.00 79.75 193 VAL A CA 1
ATOM 1451 C C . VAL A 1 193 ? 1.655 -11.258 -12.846 1.00 79.75 193 VAL A C 1
ATOM 1453 O O . VAL A 1 193 ? 0.494 -10.883 -12.701 1.00 79.75 193 VAL A O 1
ATOM 1456 N N . GLU A 1 194 ? 2.260 -11.223 -14.032 1.00 81.75 194 GLU A N 1
ATOM 1457 C CA . GLU A 1 194 ? 1.613 -10.668 -15.223 1.00 81.75 194 GLU A CA 1
ATOM 1458 C C . GLU A 1 194 ? 0.344 -11.425 -15.619 1.00 81.75 194 GLU A C 1
ATOM 1460 O O . GLU A 1 194 ? -0.643 -10.789 -15.990 1.00 81.75 194 GLU A O 1
ATOM 1465 N N . ALA A 1 195 ? 0.346 -12.755 -15.499 1.00 81.31 195 ALA A N 1
ATOM 1466 C CA . ALA A 1 195 ? -0.832 -13.575 -15.756 1.00 81.31 195 ALA A CA 1
ATOM 1467 C C . ALA A 1 195 ? -1.932 -13.356 -14.704 1.00 81.31 195 ALA A C 1
ATOM 1469 O O . ALA A 1 195 ? -3.095 -13.197 -15.058 1.00 81.31 195 ALA A O 1
ATOM 1470 N N . THR A 1 196 ? -1.579 -13.306 -13.415 1.00 81.00 196 THR A N 1
ATOM 1471 C CA . THR A 1 196 ? -2.560 -13.171 -12.322 1.00 81.00 196 THR A CA 1
ATOM 1472 C C . THR A 1 196 ? -3.239 -11.804 -12.337 1.00 81.00 196 THR A C 1
ATOM 1474 O O . THR A 1 196 ? -4.449 -11.702 -12.143 1.00 81.00 196 THR A O 1
ATOM 1477 N N . PHE A 1 197 ? -2.472 -10.745 -12.597 1.00 80.62 197 PHE A N 1
ATOM 1478 C CA . PHE A 1 197 ? -2.976 -9.373 -12.639 1.00 80.62 197 PHE A CA 1
ATOM 1479 C C . PHE A 1 197 ? -3.423 -8.930 -14.041 1.00 80.62 197 PHE A C 1
ATOM 1481 O O . PHE A 1 197 ? -3.803 -7.776 -14.219 1.00 80.62 197 PHE A O 1
ATOM 1488 N N . HIS A 1 198 ? -3.406 -9.831 -15.032 1.00 80.75 198 HIS A N 1
ATOM 1489 C CA . HIS A 1 198 ? -3.831 -9.562 -16.410 1.00 80.75 198 HIS A CA 1
ATOM 1490 C C . HIS A 1 198 ? -3.124 -8.341 -17.039 1.00 80.75 198 HIS A C 1
ATOM 1492 O O . HIS A 1 198 ? -3.745 -7.468 -17.648 1.00 80.75 198 HIS A O 1
ATOM 1498 N N . LEU A 1 199 ? -1.796 -8.277 -16.890 1.00 77.75 199 LEU A N 1
ATOM 1499 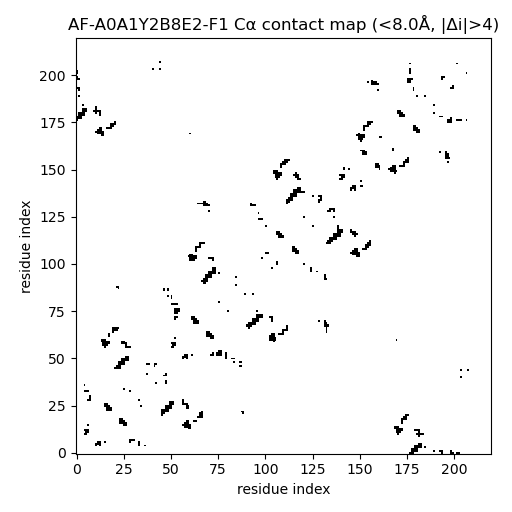C CA . LEU A 1 199 ? -0.967 -7.133 -17.301 1.00 77.75 199 LEU A CA 1
ATOM 1500 C C . LEU A 1 199 ? -0.443 -7.221 -18.747 1.00 77.75 199 LEU A C 1
ATOM 1502 O O . LEU A 1 199 ? 0.243 -6.294 -19.189 1.00 77.75 199 LEU A O 1
ATOM 1506 N N . GLN A 1 200 ? -0.706 -8.329 -19.451 1.00 60.38 200 GLN A N 1
ATOM 1507 C CA . GLN A 1 200 ? -0.057 -8.682 -20.725 1.00 60.38 200 GLN A CA 1
ATOM 1508 C C . GLN A 1 200 ? -0.590 -7.915 -21.951 1.00 60.38 200 GLN A C 1
ATOM 1510 O O . GLN A 1 200 ? 0.138 -7.802 -22.930 1.00 60.38 200 GLN A O 1
ATOM 1515 N N . ASP A 1 201 ? -1.775 -7.295 -21.870 1.00 53.41 201 ASP A N 1
ATOM 1516 C CA . ASP A 1 201 ? -2.402 -6.574 -23.000 1.00 53.41 201 ASP A CA 1
ATOM 1517 C C . ASP A 1 201 ? -2.658 -5.077 -22.744 1.00 53.41 201 ASP A C 1
ATOM 1519 O O . ASP A 1 201 ? -3.163 -4.357 -23.606 1.00 53.41 201 ASP A O 1
ATOM 1523 N N . LYS A 1 202 ? -2.294 -4.561 -21.565 1.00 56.59 202 LYS A N 1
ATOM 1524 C CA . LYS A 1 202 ? -2.525 -3.157 -21.203 1.00 56.59 202 LYS A CA 1
ATOM 1525 C C . LYS A 1 202 ? -1.281 -2.326 -21.496 1.00 56.59 202 LYS A C 1
ATOM 1527 O O . LYS A 1 202 ? -0.434 -2.120 -20.632 1.00 56.59 202 LYS A O 1
ATOM 1532 N N . THR A 1 203 ? -1.147 -1.859 -22.736 1.00 52.00 203 THR A N 1
ATOM 1533 C CA . THR A 1 203 ? -0.180 -0.799 -23.056 1.00 52.00 203 THR A CA 1
ATOM 1534 C C . THR A 1 203 ? -0.625 0.474 -22.336 1.00 52.00 203 THR A C 1
ATOM 1536 O O . THR A 1 203 ? -1.779 0.874 -22.501 1.00 52.00 203 THR A O 1
ATOM 1539 N N . SER A 1 204 ? 0.257 1.131 -21.574 1.00 54.00 204 SER A N 1
ATOM 1540 C CA . SER A 1 204 ? -0.057 2.359 -20.820 1.00 54.00 204 SER A CA 1
ATOM 1541 C C . SER A 1 204 ? -0.804 3.393 -21.682 1.00 54.00 204 SER A C 1
ATOM 1543 O O . SER A 1 204 ? -1.785 3.976 -21.239 1.00 54.00 204 SER A O 1
ATOM 1545 N N . ALA A 1 205 ? -0.457 3.508 -22.970 1.00 50.84 205 ALA A N 1
ATOM 1546 C CA . ALA A 1 205 ? -1.128 4.371 -23.947 1.00 50.84 205 ALA A CA 1
ATOM 1547 C C . ALA A 1 205 ? -2.619 4.054 -24.217 1.00 50.84 205 ALA A C 1
ATOM 1549 O O . ALA A 1 205 ? -3.402 4.970 -24.469 1.00 50.84 205 ALA A O 1
ATOM 1550 N N . ALA A 1 206 ? -3.032 2.783 -24.185 1.00 52.34 206 ALA A N 1
ATOM 1551 C CA . ALA A 1 206 ? -4.424 2.384 -24.416 1.00 52.34 206 ALA A CA 1
ATOM 1552 C C . ALA A 1 206 ? -5.300 2.666 -23.184 1.00 52.34 206 ALA A C 1
ATOM 1554 O O . ALA A 1 206 ? -6.393 3.210 -23.321 1.00 52.34 206 ALA A O 1
ATOM 1555 N N . VAL A 1 207 ? -4.768 2.400 -21.986 1.00 57.03 207 VAL A N 1
ATOM 1556 C CA . VAL A 1 207 ? -5.428 2.707 -20.705 1.00 57.03 207 VAL A CA 1
ATOM 1557 C C . VAL A 1 207 ? -5.552 4.220 -20.500 1.00 57.03 207 VAL A C 1
ATOM 1559 O O . VAL A 1 207 ? -6.606 4.690 -20.086 1.00 57.03 207 VAL A O 1
ATOM 1562 N N . ILE A 1 208 ? -4.533 5.010 -20.873 1.00 56.53 208 ILE A N 1
ATOM 1563 C CA . ILE A 1 208 ? -4.593 6.486 -20.857 1.00 56.53 208 ILE A CA 1
ATOM 1564 C C . ILE A 1 208 ? -5.763 7.005 -21.696 1.00 56.53 208 ILE A C 1
ATOM 1566 O O . ILE A 1 208 ? -6.446 7.946 -21.293 1.00 56.53 208 ILE A O 1
ATOM 1570 N N . ARG A 1 209 ? -6.005 6.404 -22.865 1.00 55.59 209 ARG A N 1
ATOM 1571 C CA . ARG A 1 209 ? -7.097 6.814 -23.751 1.00 55.59 209 ARG A CA 1
ATOM 1572 C C . ARG A 1 209 ? -8.460 6.509 -23.130 1.00 55.59 209 ARG A C 1
ATOM 1574 O O . ARG A 1 209 ? -9.315 7.381 -23.101 1.00 55.59 209 ARG A O 1
ATOM 1581 N N . GLU A 1 210 ? -8.611 5.329 -22.542 1.00 57.84 210 GLU A N 1
ATOM 1582 C CA . GLU A 1 210 ? -9.847 4.885 -21.890 1.00 57.84 210 GLU A CA 1
ATOM 1583 C C . GLU A 1 210 ? -10.148 5.661 -20.588 1.00 57.84 210 GLU A C 1
ATOM 1585 O O . GLU A 1 210 ? -11.287 6.058 -20.331 1.00 57.84 210 GLU A O 1
ATOM 1590 N N . MET A 1 211 ? -9.122 5.974 -19.786 1.00 58.00 211 MET A N 1
ATOM 1591 C CA . MET A 1 211 ? -9.249 6.824 -18.593 1.00 58.00 211 MET A CA 1
ATOM 1592 C C . MET A 1 211 ? -9.565 8.280 -18.957 1.00 58.00 211 MET A C 1
ATOM 1594 O O . MET A 1 211 ? -10.353 8.933 -18.276 1.00 58.00 211 MET A O 1
ATOM 1598 N N . ARG A 1 212 ? -8.983 8.803 -20.043 1.00 57.94 212 ARG A N 1
ATOM 1599 C CA . ARG A 1 212 ? -9.284 10.154 -20.532 1.00 57.94 212 ARG A CA 1
ATOM 1600 C C . ARG A 1 212 ? -10.704 10.247 -21.084 1.00 57.94 212 ARG A C 1
ATOM 1602 O O . ARG A 1 212 ? -11.383 11.223 -20.784 1.00 57.94 212 ARG A O 1
ATOM 1609 N N . ASP A 1 213 ? -11.155 9.244 -21.829 1.00 55.28 213 ASP A N 1
ATOM 1610 C CA . ASP A 1 213 ? -12.511 9.208 -22.384 1.00 55.28 213 ASP A CA 1
ATOM 1611 C C . ASP A 1 213 ? -13.565 9.080 -21.266 1.00 55.28 213 ASP A C 1
ATOM 1613 O O . ASP A 1 213 ? -14.537 9.832 -21.247 1.00 55.28 213 ASP A O 1
ATOM 1617 N N . SER A 1 214 ? -13.322 8.242 -20.251 1.00 58.59 214 SER A N 1
ATOM 1618 C CA . SER A 1 214 ? -14.215 8.126 -19.082 1.00 58.59 214 SER A CA 1
ATOM 1619 C C . SER A 1 214 ? -14.237 9.373 -18.186 1.00 58.59 214 SER A C 1
ATOM 1621 O O . SER A 1 214 ? -15.278 9.696 -17.613 1.00 58.59 214 SER A O 1
ATOM 1623 N N . LEU A 1 215 ? -13.127 10.112 -18.080 1.00 55.00 215 LEU A N 1
ATOM 1624 C CA . LEU A 1 215 ? -13.109 11.421 -17.419 1.00 55.00 215 LEU A CA 1
ATOM 1625 C C . LEU A 1 215 ? -13.890 12.474 -18.221 1.00 55.00 215 LEU A C 1
ATOM 1627 O O . LEU A 1 215 ? -14.563 13.299 -17.615 1.00 55.00 215 LEU A O 1
ATOM 1631 N N . ILE A 1 216 ? -13.838 12.453 -19.556 1.00 58.88 216 ILE A N 1
ATOM 1632 C CA . ILE A 1 216 ? -14.575 13.404 -20.406 1.00 58.88 216 ILE A CA 1
ATOM 1633 C C . ILE A 1 216 ? -16.091 13.167 -20.318 1.00 58.88 216 ILE A C 1
ATOM 1635 O O . ILE A 1 216 ? -16.834 14.133 -20.160 1.00 58.88 216 ILE A O 1
ATOM 1639 N N . ASP A 1 217 ? -16.544 11.911 -20.318 1.00 52.47 217 ASP A N 1
ATOM 1640 C CA . ASP A 1 2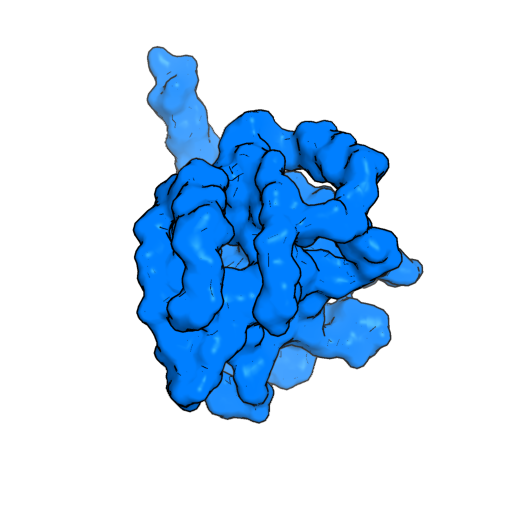17 ? -17.972 11.561 -20.208 1.00 52.47 217 ASP A CA 1
ATOM 1641 C C . ASP A 1 217 ? -18.596 11.892 -18.838 1.00 52.47 217 ASP A C 1
ATOM 1643 O O . ASP A 1 217 ? -19.816 11.954 -18.712 1.00 52.47 217 ASP A O 1
ATOM 1647 N N . HIS A 1 218 ? -17.793 12.124 -17.794 1.00 46.06 218 HIS A N 1
ATOM 1648 C CA . HIS A 1 218 ? -18.289 12.588 -16.489 1.00 46.06 218 HIS A CA 1
ATOM 1649 C C . HIS A 1 218 ? -18.429 14.115 -16.382 1.00 46.06 218 HIS A C 1
ATOM 1651 O O . HIS A 1 218 ? -19.045 14.602 -15.432 1.00 46.06 218 HIS A O 1
ATOM 1657 N N . TYR A 1 219 ? -17.866 14.867 -17.332 1.00 46.97 219 TYR A N 1
ATOM 1658 C CA . TYR A 1 219 ? -17.902 16.335 -17.368 1.00 46.97 219 TYR A CA 1
ATOM 1659 C C . TYR A 1 219 ? -18.675 16.908 -18.576 1.00 46.97 219 TYR A C 1
ATOM 1661 O O . TYR A 1 219 ? -18.697 18.131 -18.740 1.00 46.97 219 TYR A O 1
ATOM 1669 N N . ALA A 1 220 ? -19.306 16.058 -19.394 1.00 44.56 220 ALA A N 1
ATOM 1670 C CA . ALA A 1 220 ? -20.245 16.426 -20.461 1.00 44.56 220 ALA A CA 1
ATOM 1671 C C . ALA A 1 220 ? -21.702 16.234 -20.008 1.00 44.56 220 ALA A C 1
ATOM 1673 O O . ALA A 1 220 ? -22.546 17.073 -20.403 1.00 44.56 220 ALA A O 1
#

pLDDT: mean 82.91, std 13.02, range [39.34, 95.5]

InterPro domains:
  IPR002769 Translation initiation factor IF6 [MF_00032] (1-220)
  IPR002769 Translation initiation factor IF6 [PF01912] (4-159)
  IPR002769 Translation initiation factor IF6 [PIRSF006413] (1-199)
  IPR002769 Translation initiation factor IF6 [PTHR10784] (1-160)
  IPR002769 Translation initiation factor IF6 [SM00654] (3-179)
  IPR002769 Translation initiation factor IF6 [TIGR00323] (4-159)
  IPR002769 Translation initiation factor IF6 [cd00527] (2-197)

Foldseek 3Di:
DEAADAAPNHLQQLQAKADEQAAIEGEDGPDCRRVCVVCVQPVLRHYYAYADALNDRRVSQQWDAYNQEIEGEPSGDPVRVVSCCVRGDVRYHYDYDHDDPGHPLQQWADELAEIEGQQPGDPVRVVVCCVRSVYHYDHDADPNHRRDSQQWHDEPQAIDGDPDDNGDSRAWHDYLAYIYGYPPQDPVNVVVVCVRSVNPPRDVVVVSVVVVVVVVVVVD

Secondary structure (DSSP, 8-state):
-EEEE-BTTB--HHHHEEE-SS-EEEE--S-HHHHHHHHHHHTTTS-EEEE-BTTBS-HHHH-EE-SSEEEEETT--HHHHHHHHHHS-TTSEEEEE--SSS-HHHHEEE-SSEEEE-TT--HHHHHHHHHHHTSEEEE--BTTBS-HHHH-EE-SS-EE--SSSS-HHHHEEE-SS-EEEETT--HHHHHHHHHHTT-SS--HHHHHHHHHHHHHHT--

Radius of gyration: 16.33 Å; Cα contacts (8 Å, |Δi|>4): 462; chains: 1; bounding box: 41×39×42 Å

Solvent-accessible surface area (backbone atoms only — not comparable to full-atom values): 11565 Å² total; per-residue (Å²): 64,75,45,71,45,52,54,99,89,38,38,45,40,10,30,31,27,39,54,37,81,55,41,30,42,35,29,69,66,100,55,64,71,49,55,54,57,52,45,74,77,32,57,92,79,28,55,74,43,78,43,51,49,56,87,33,45,50,34,17,33,40,29,34,55,33,57,38,8,38,40,37,44,64,68,43,43,71,67,48,52,51,51,48,64,72,65,49,63,91,73,44,41,77,45,74,43,82,67,88,89,58,46,45,13,29,31,34,25,45,31,66,61,41,27,39,27,29,66,88,58,53,68,69,57,50,51,51,49,27,67,43,40,61,25,55,75,42,69,45,62,54,96,86,36,50,46,27,9,34,48,30,42,46,35,83,67,35,67,59,75,70,96,84,57,86,44,43,20,28,29,38,33,43,37,69,45,44,32,42,32,13,61,82,61,46,74,67,56,49,52,51,50,32,62,56,41,60,15,84,80,44,50,69,73,61,52,51,50,53,55,49,53,57,54,48,69,76,76,110

Mean predicted aligned error: 7.97 Å

Nearest PDB structures (foldseek):
  5m3q-assembly1_A  TM=9.830E-01  e=2.218E-32  Thermochaetoides thermophila DSM 1495
  8esq-assembly1_y  TM=9.712E-01  e=2.835E-32  Schizosaccharomyces pombe
  6r87-assembly1_X  TM=9.698E-01  e=3.625E-32  Saccharomyces cerevisiae
  8pv4-assembly1_CN  TM=8.914E-01  e=4.358E-32  Thermochaetoides thermophila DSM 1495
  8ine-assembly1_6  TM=9.044E-01  e=4.098E-32  Homo sapiens

Sequence (220 aa):
MAVRTQFENSADIGVFAKLTNTYCLTALASSSNFYSVFEAELSEVIPVIHTTIAGTRIIGRLCAGNRHGLLVPSTTTDQELQHLRNSLPPQVAIQRVEERLSALGNVIACNDYVALVHPDIDRETEEIIADTLKVEVFRQTIAGNVLVGSYCALTNQGGTINRGSEVIGAGLVVNDWIAFAGLDTTATEVSVVEATFHLQDKTSAAVIREMRDSLIDHYA

Organism: NCBI:txid71784